Protein AF-A0A923ALM3-F1 (afdb_monomer)

Secondary structure (DSSP, 8-state):
----------------------------------------TTPEEEE-TTS-EEEE--HHHHHHHHHHHHHHTT----SSS----HHHIIIIIS--EEEEEE---TTEEEEEE-SSS-EEEEEHHHHHHHHSTT--HHHHHHHHHHHHHHHHHHHHHGGGS-GGGGGS-----EEEEE---TTPPP-SHHHHHHHHHHHHHHS-HHHHHHHHHHHHGGGSS--SPEETTSHHHHHHHHHHHHHHT--HHHHHHHHHHTTSEE-PPPP-GGGG-----PPP-

Solvent-accessible surface area (backbone atoms only — not comparable to full-atom values): 17098 Å² total; per-residue (Å²): 138,88,86,86,90,85,90,84,86,85,86,89,85,89,85,87,84,88,84,89,81,90,81,85,85,78,88,79,76,89,73,81,76,74,77,75,81,83,72,79,94,70,75,39,78,46,68,48,100,86,70,50,79,39,82,47,69,55,74,72,50,42,42,48,52,34,48,52,51,29,50,74,62,72,48,61,55,43,80,90,50,41,46,46,64,55,65,56,42,31,42,65,69,66,52,31,48,73,41,55,74,46,81,56,61,94,66,38,56,36,37,38,38,64,52,89,73,31,36,36,40,32,16,21,71,46,44,51,45,31,72,38,100,80,39,45,64,56,35,34,10,50,41,49,47,51,54,30,27,47,38,22,41,56,73,73,47,46,81,81,47,54,83,78,57,78,81,66,82,66,70,83,65,62,53,80,38,70,79,75,62,90,85,71,77,78,87,47,68,65,60,53,51,14,50,52,27,19,46,25,55,46,48,39,65,70,54,48,50,52,48,51,56,62,64,43,53,88,74,48,95,72,75,67,51,34,47,58,87,40,72,69,28,41,51,48,30,51,52,50,11,60,53,36,50,34,28,53,69,58,36,47,54,51,34,33,78,70,49,49,26,43,75,78,73,70,76,62,78,75,81,67,65,78,81,80,75,73,80,78,135

Mean predicted aligned error: 14.0 Å

Radius of gyration: 27.17 Å; Cα contacts (8 Å, |Δi|>4): 337; chains: 1; bounding box: 104×69×63 Å

Sequence (281 aa):
MQIVTCAGPPRRVSCSGGCRSTTSAPRRSNGSSSRSRTWPRTMRQITDRSGSVRLWYEPNEIESIARDTLRQAGLWPTFDEPRVDIERLLETHLAAEVDYGVELEAEVLGYTVFDRPIRVVVNRRLTDAALGPNASIGAVGRWRATIAHEAAHVLLHAVLYPITAASSGRAASRCFRDVIADGARPRDWREVQANMGMAALLMPRSVFASVAELSLAPFGPVVPPVGATTLTGRHLVDVLAQSFQVSRRAAVIRLAELGFMSLSAAPDPRALEPVERKPAP

pLDDT: mean 75.8, std 25.46, range [27.88, 98.69]

Structure (mmCIF, N/CA/C/O backbone):
data_AF-A0A923ALM3-F1
#
_entry.id   AF-A0A923ALM3-F1
#
loop_
_atom_site.group_PDB
_atom_site.id
_atom_site.type_symbol
_atom_site.label_atom_id
_atom_site.label_alt_id
_atom_site.label_comp_id
_atom_site.label_asym_id
_atom_site.label_entity_id
_atom_site.label_seq_id
_atom_site.pdbx_PDB_ins_code
_atom_site.Cartn_x
_atom_site.Cartn_y
_atom_site.Cartn_z
_atom_site.occupancy
_atom_site.B_iso_or_equiv
_atom_site.auth_seq_id
_atom_site.auth_comp_id
_atom_site.auth_asym_id
_atom_site.auth_atom_id
_atom_site.pdbx_PDB_model_num
ATOM 1 N N . MET A 1 1 ? -44.687 -1.674 -31.777 1.00 37.84 1 MET A N 1
ATOM 2 C CA . MET A 1 1 ? -45.199 -3.005 -32.164 1.00 37.84 1 MET A CA 1
ATOM 3 C C . MET A 1 1 ? -45.369 -3.809 -30.879 1.00 37.84 1 MET A C 1
ATOM 5 O O . MET A 1 1 ? -44.387 -4.253 -30.306 1.00 37.84 1 MET A O 1
ATOM 9 N N . GLN A 1 2 ? -46.591 -3.815 -30.340 1.00 30.02 2 GLN A N 1
ATOM 10 C CA . GLN A 1 2 ? -47.007 -4.591 -29.163 1.00 30.02 2 GLN A CA 1
ATOM 11 C C . GLN A 1 2 ? -47.266 -6.038 -29.584 1.00 30.02 2 GLN A C 1
ATOM 13 O O . GLN A 1 2 ? -47.881 -6.186 -30.633 1.00 30.02 2 GLN A O 1
ATOM 18 N N . ILE A 1 3 ? -46.942 -7.035 -28.748 1.00 30.14 3 ILE A N 1
ATOM 19 C CA . ILE A 1 3 ? -47.828 -8.179 -28.443 1.00 30.14 3 ILE A CA 1
ATOM 20 C C . ILE A 1 3 ? -47.569 -8.632 -26.992 1.00 30.14 3 ILE A C 1
ATOM 22 O O . ILE A 1 3 ? -46.437 -8.874 -26.585 1.00 30.14 3 ILE A O 1
ATOM 26 N N . VAL A 1 4 ? -48.663 -8.721 -26.239 1.00 28.42 4 VAL A N 1
ATOM 27 C CA . VAL A 1 4 ? -48.853 -9.331 -24.914 1.00 28.42 4 VAL A CA 1
ATOM 28 C C . VAL A 1 4 ? -49.312 -10.783 -25.114 1.00 28.42 4 VAL A C 1
ATOM 30 O O . VAL A 1 4 ? -50.046 -11.022 -26.067 1.00 28.42 4 VAL A O 1
ATOM 33 N N . THR A 1 5 ? -48.976 -11.732 -24.228 1.00 30.27 5 THR A N 1
ATOM 34 C CA . THR A 1 5 ? -49.931 -12.735 -23.679 1.00 30.27 5 THR A CA 1
ATOM 35 C C . THR A 1 5 ? -49.322 -13.614 -22.573 1.00 30.27 5 THR A C 1
ATOM 37 O O . THR A 1 5 ? -48.128 -13.895 -22.552 1.00 30.27 5 THR A O 1
ATOM 40 N N . CYS A 1 6 ? -50.192 -13.995 -21.631 1.00 27.88 6 CYS A N 1
ATOM 41 C CA . CYS A 1 6 ? -49.959 -14.671 -20.350 1.00 27.88 6 CYS A CA 1
ATOM 42 C C . CYS A 1 6 ? -50.419 -16.154 -20.354 1.00 27.88 6 CYS A C 1
ATOM 44 O O . CYS A 1 6 ? -50.993 -16.611 -21.337 1.00 27.88 6 CYS A O 1
ATOM 46 N N . ALA A 1 7 ? -50.313 -16.788 -19.164 1.00 31.16 7 ALA A N 1
ATOM 47 C CA . ALA A 1 7 ? -50.902 -18.057 -18.661 1.00 31.16 7 ALA A CA 1
ATOM 48 C C . ALA A 1 7 ? -49.987 -19.297 -18.771 1.00 31.16 7 ALA A C 1
ATOM 50 O O . ALA A 1 7 ? -49.402 -19.531 -19.815 1.00 31.16 7 ALA A O 1
ATOM 51 N N . GLY A 1 8 ? -49.787 -20.176 -17.779 1.00 30.83 8 GLY A N 1
ATOM 52 C CA . GLY A 1 8 ? -50.300 -20.421 -16.416 1.00 30.83 8 GLY A CA 1
ATOM 53 C C . GLY A 1 8 ? -49.812 -21.838 -15.976 1.00 30.83 8 GLY A C 1
ATOM 54 O O . GLY A 1 8 ? -49.416 -22.609 -16.849 1.00 30.83 8 GLY A O 1
ATOM 55 N N . PRO A 1 9 ? -49.775 -22.222 -14.678 1.00 39.47 9 PRO A N 1
ATOM 56 C CA . PRO A 1 9 ? -49.060 -23.429 -14.212 1.00 39.47 9 PRO A CA 1
ATOM 57 C C . PRO A 1 9 ? -49.968 -24.663 -13.999 1.00 39.47 9 PRO A C 1
ATOM 59 O O . PRO A 1 9 ? -51.164 -24.492 -13.740 1.00 39.47 9 PRO A O 1
ATOM 62 N N . PRO A 1 10 ? -49.427 -25.904 -13.952 1.00 41.19 10 PRO A N 1
ATOM 63 C CA . PRO A 1 10 ? -50.170 -27.054 -13.444 1.00 41.19 10 PRO A CA 1
ATOM 64 C C . PRO A 1 10 ? -49.667 -27.589 -12.084 1.00 41.19 10 PRO A C 1
ATOM 66 O O . PRO A 1 10 ? -48.532 -28.017 -11.923 1.00 41.19 10 PRO A O 1
ATOM 69 N N . ARG A 1 11 ? -50.607 -27.552 -11.129 1.00 35.31 11 ARG A N 1
ATOM 70 C CA . ARG A 1 11 ? -51.124 -28.599 -10.215 1.00 35.31 11 ARG A CA 1
ATOM 71 C C . ARG A 1 11 ? -50.207 -29.480 -9.338 1.00 35.31 11 ARG A C 1
ATOM 73 O O . ARG A 1 11 ? -49.249 -30.113 -9.755 1.00 35.31 11 ARG A O 1
ATOM 80 N N . ARG A 1 12 ? -50.695 -29.580 -8.092 1.00 34.38 12 ARG A N 1
ATOM 81 C CA . ARG A 1 12 ? -50.307 -30.417 -6.948 1.00 34.38 12 ARG A CA 1
ATOM 82 C C . ARG A 1 12 ? -50.521 -31.913 -7.203 1.00 34.38 12 ARG A C 1
ATOM 84 O O . ARG A 1 12 ? -51.538 -32.290 -7.779 1.00 34.38 12 ARG A O 1
ATOM 91 N N . VAL A 1 13 ? -49.659 -32.736 -6.605 1.00 38.66 13 VAL A N 1
ATOM 92 C CA . VAL A 1 13 ? -49.929 -34.148 -6.296 1.00 38.66 13 VAL A CA 1
ATOM 93 C C . VAL A 1 13 ? -49.768 -34.346 -4.790 1.00 38.66 13 VAL A C 1
ATOM 95 O O . VAL A 1 13 ? -48.753 -33.979 -4.204 1.00 38.66 13 VAL A O 1
ATOM 98 N N . SER A 1 14 ? -50.814 -34.884 -4.169 1.00 34.06 14 SER A N 1
ATOM 99 C CA . SER A 1 14 ? -50.861 -35.354 -2.788 1.00 34.06 14 SER A CA 1
ATOM 100 C C . SER A 1 14 ? -50.610 -36.858 -2.751 1.00 34.06 14 SER A C 1
ATOM 102 O O . SER A 1 14 ? -51.296 -37.581 -3.468 1.00 34.06 14 SER A O 1
ATOM 104 N N . CYS A 1 15 ? -49.747 -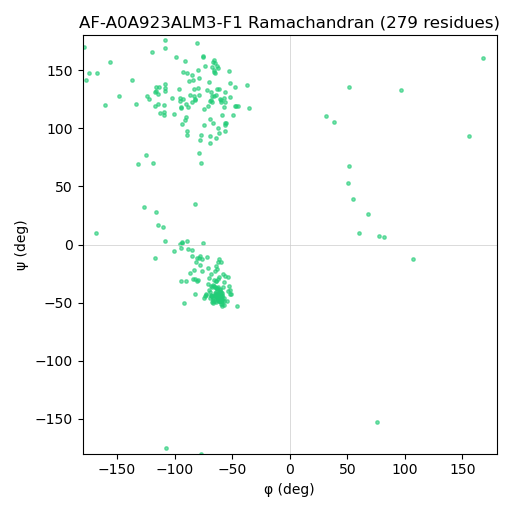37.329 -1.851 1.00 34.66 15 CYS A N 1
ATOM 105 C CA . CYS A 1 15 ? -49.790 -38.705 -1.358 1.00 34.66 15 CYS A CA 1
ATOM 106 C C . CYS A 1 15 ? -49.663 -38.699 0.167 1.00 34.66 15 CYS A C 1
ATOM 108 O O . CYS A 1 15 ? -48.706 -38.182 0.741 1.00 34.66 15 CYS A O 1
ATOM 110 N N . SER A 1 16 ? -50.693 -39.252 0.790 1.00 34.44 16 SER A N 1
ATOM 111 C CA . SER A 1 16 ? -50.863 -39.589 2.195 1.00 34.44 16 SER A CA 1
ATOM 112 C C . SER A 1 16 ? -50.355 -41.012 2.456 1.00 34.44 16 SER A C 1
ATOM 114 O O . SER A 1 16 ? -50.494 -41.886 1.606 1.00 34.44 16 SER A O 1
ATOM 116 N N . GLY A 1 17 ? -49.818 -41.263 3.653 1.00 34.16 17 GLY A N 1
ATOM 117 C CA . GLY A 1 17 ? -49.533 -42.618 4.137 1.00 34.16 17 GLY A CA 1
ATOM 118 C C . GLY A 1 17 ? -48.435 -42.639 5.194 1.00 34.16 17 GLY A C 1
ATOM 119 O O . GLY A 1 17 ? -47.256 -42.678 4.864 1.00 34.16 17 GLY A O 1
ATOM 120 N N . GLY A 1 18 ? -48.823 -42.581 6.469 1.00 31.91 18 GLY A N 1
ATOM 121 C CA . GLY A 1 18 ? -47.911 -42.748 7.599 1.00 31.91 18 GLY A CA 1
ATOM 122 C C . GLY A 1 18 ? -47.803 -44.202 8.058 1.00 31.91 18 GLY A C 1
ATOM 123 O O . GLY A 1 18 ? -48.731 -44.975 7.855 1.00 31.91 18 GLY A O 1
ATOM 124 N N . CYS A 1 19 ? -46.703 -44.539 8.740 1.00 30.81 19 CYS A N 1
ATOM 125 C CA . CYS A 1 19 ? -46.692 -45.441 9.896 1.00 30.81 19 CYS A CA 1
ATOM 126 C C . CYS A 1 19 ? -45.343 -45.385 10.644 1.00 30.81 19 CYS A C 1
ATOM 128 O O . CYS A 1 19 ? -44.296 -45.111 10.068 1.00 30.81 19 CYS A O 1
ATOM 130 N N . ARG A 1 20 ? -45.442 -45.577 11.963 1.00 32.91 20 ARG A N 1
ATOM 131 C CA . ARG A 1 20 ? -44.459 -45.421 13.058 1.00 32.91 20 ARG A CA 1
ATOM 132 C C . ARG A 1 20 ? -43.323 -46.469 12.924 1.00 32.91 20 ARG A C 1
ATOM 134 O O . ARG A 1 20 ? -43.546 -47.503 12.314 1.00 32.91 20 ARG A O 1
ATOM 141 N N . SER A 1 21 ? -42.102 -46.333 13.459 1.00 31.03 21 SER A N 1
ATOM 142 C CA . SER A 1 21 ? -41.757 -46.250 14.890 1.00 31.03 21 SER A CA 1
ATOM 143 C C . SER A 1 21 ? -40.242 -46.014 15.090 1.00 31.03 21 SER A C 1
ATOM 145 O O . SER A 1 21 ? -39.430 -46.599 14.386 1.00 31.03 21 SER A O 1
ATOM 147 N N . THR A 1 22 ? -39.902 -45.186 16.083 1.00 35.16 22 THR A N 1
ATOM 148 C CA . THR A 1 22 ? -38.765 -45.272 17.033 1.00 35.16 22 THR A CA 1
ATOM 149 C C . THR A 1 22 ? -37.425 -45.907 16.616 1.00 35.16 22 THR A C 1
ATOM 151 O O . THR A 1 22 ? -37.298 -47.124 16.653 1.00 35.16 22 THR A O 1
ATOM 154 N N . THR A 1 23 ? -36.377 -45.076 16.496 1.00 33.38 23 THR A N 1
ATOM 155 C CA . THR A 1 23 ? -35.071 -45.329 17.151 1.00 33.38 23 THR A CA 1
ATOM 156 C C . THR A 1 23 ? -34.226 -44.048 17.252 1.00 33.38 23 THR A C 1
ATOM 158 O O . THR A 1 23 ? -33.914 -43.417 16.250 1.00 33.38 23 THR A O 1
ATOM 161 N N . SER A 1 24 ? -33.893 -43.680 18.495 1.00 33.59 24 SER A N 1
ATOM 162 C CA . SER A 1 24 ? -32.645 -43.039 18.960 1.00 33.59 24 SER A CA 1
ATOM 163 C C . SER A 1 24 ? -31.970 -41.959 18.094 1.00 33.59 24 SER A C 1
ATOM 165 O O . SER A 1 24 ? -31.221 -42.241 17.161 1.00 33.59 24 SER A O 1
ATOM 167 N N . ALA A 1 25 ? -32.122 -40.709 18.535 1.00 34.53 25 ALA A N 1
ATOM 168 C CA . ALA A 1 25 ? -31.319 -39.562 18.127 1.00 34.53 25 ALA A CA 1
ATOM 169 C C . ALA A 1 25 ? -29.876 -39.633 18.671 1.00 34.53 25 ALA A C 1
ATOM 171 O O . ALA A 1 25 ? -29.697 -39.893 19.863 1.00 34.53 25 ALA A O 1
ATOM 172 N N . PRO A 1 26 ? -28.851 -39.256 17.885 1.00 34.28 26 PRO A N 1
ATOM 173 C CA . PRO A 1 26 ? -27.605 -38.754 18.430 1.00 34.28 26 PRO A CA 1
ATOM 174 C C . PRO A 1 26 ? -27.645 -37.222 18.490 1.00 34.28 26 PRO A C 1
ATOM 176 O O . PRO A 1 26 ? -27.719 -36.530 17.472 1.00 34.28 26 PRO A O 1
ATOM 179 N N . ARG A 1 27 ? -27.557 -36.697 19.718 1.00 34.44 27 ARG A N 1
ATOM 180 C CA . ARG A 1 27 ? -27.186 -35.308 20.018 1.00 34.44 27 ARG A CA 1
ATOM 181 C C . ARG A 1 27 ? -25.905 -34.959 19.253 1.00 34.44 27 ARG A C 1
ATOM 183 O O . ARG A 1 27 ? -24.836 -35.456 19.598 1.00 34.44 27 ARG A O 1
ATOM 190 N N . ARG A 1 28 ? -25.989 -34.074 18.259 1.00 31.66 28 ARG A N 1
ATOM 191 C CA . ARG A 1 28 ? -24.810 -33.373 17.739 1.00 31.66 28 ARG A CA 1
ATOM 192 C C . ARG A 1 28 ? -24.657 -32.072 18.508 1.00 31.66 28 ARG A C 1
ATOM 194 O O . ARG A 1 28 ? -25.461 -31.154 18.398 1.00 31.66 28 ARG A O 1
ATOM 201 N N . SER A 1 29 ? -23.643 -32.077 19.357 1.00 35.06 29 SER A N 1
ATOM 202 C CA . SER A 1 29 ? -23.149 -30.955 20.134 1.00 35.06 29 SER A CA 1
ATOM 203 C C . SER A 1 29 ? -22.781 -29.777 19.234 1.00 35.06 29 SER A C 1
ATOM 205 O O . SER A 1 29 ? -22.020 -29.935 18.279 1.00 35.06 29 SER A O 1
ATOM 207 N N . ASN A 1 30 ? -23.277 -28.597 19.606 1.00 33.47 30 ASN A N 1
ATOM 208 C CA . ASN A 1 30 ? -22.736 -27.302 19.212 1.00 33.47 30 ASN A CA 1
ATOM 209 C C . ASN A 1 30 ? -21.258 -27.231 19.618 1.00 33.47 30 ASN A C 1
ATOM 211 O O . ASN A 1 30 ? -20.935 -26.944 20.768 1.00 33.47 30 ASN A O 1
ATOM 215 N N . GLY A 1 31 ? -20.364 -27.511 18.674 1.00 27.91 31 GLY A N 1
ATOM 216 C CA . GLY A 1 31 ? -18.959 -27.143 18.766 1.00 27.91 31 GLY A CA 1
ATOM 217 C C . GLY A 1 31 ? -18.796 -25.759 18.163 1.00 27.91 31 GLY A C 1
ATOM 218 O O . GLY A 1 31 ? -18.651 -25.631 16.949 1.00 27.91 31 GLY A O 1
ATOM 219 N N . SER A 1 32 ? -18.848 -24.721 18.996 1.00 32.41 32 SER A N 1
ATOM 220 C CA . SER A 1 32 ? -18.334 -23.406 18.636 1.00 32.41 32 SER A CA 1
ATOM 221 C C . SER A 1 32 ? -16.835 -23.553 18.376 1.00 32.41 32 SER A C 1
ATOM 223 O O . SER A 1 32 ? -16.017 -23.559 19.292 1.00 32.41 32 SER A O 1
ATOM 225 N N . SER A 1 33 ? -16.454 -23.711 17.109 1.00 30.22 33 SER A N 1
ATOM 226 C CA . SER A 1 33 ? -15.060 -23.577 16.708 1.00 30.22 33 SER A CA 1
ATOM 227 C C . SER A 1 33 ? -14.694 -22.102 16.849 1.00 30.22 33 SER A C 1
ATOM 229 O O . SER A 1 33 ? -14.838 -21.316 15.908 1.00 30.22 33 SER A O 1
ATOM 231 N N . SER A 1 34 ? -14.264 -21.703 18.045 1.00 32.88 34 SER A N 1
ATOM 232 C CA . SER A 1 34 ? -13.460 -20.505 18.201 1.00 32.88 34 SER A CA 1
ATOM 233 C C . SER A 1 34 ? -12.244 -20.708 17.304 1.00 32.88 34 SER A C 1
ATOM 235 O O . SER A 1 34 ? -11.368 -21.531 17.558 1.00 32.88 34 SER A O 1
ATOM 237 N N . ARG A 1 35 ? -12.244 -20.018 16.162 1.00 32.75 35 ARG A N 1
ATOM 238 C CA . ARG A 1 35 ? -11.065 -19.907 15.314 1.00 32.75 35 ARG A CA 1
ATOM 239 C C . ARG A 1 35 ? -10.030 -19.162 16.144 1.00 32.75 35 ARG A C 1
ATOM 241 O O . ARG A 1 35 ? -10.032 -17.933 16.190 1.00 32.75 35 ARG A O 1
ATOM 248 N N . SER A 1 36 ? -9.198 -19.907 16.861 1.00 32.78 36 SER A N 1
ATOM 249 C CA . SER A 1 36 ? -7.987 -19.373 17.453 1.00 32.78 36 SER A CA 1
ATOM 250 C C . SER A 1 36 ? -7.161 -18.823 16.296 1.00 32.78 36 SER A C 1
ATOM 252 O O . SER A 1 36 ? -6.713 -19.552 15.414 1.00 32.78 36 SER A O 1
ATOM 254 N N . ARG A 1 37 ? -7.029 -17.496 16.244 1.00 36.81 37 ARG A N 1
ATOM 255 C CA . ARG A 1 37 ? -6.045 -16.853 15.378 1.00 36.81 37 ARG A CA 1
ATOM 256 C C . ARG A 1 37 ? -4.680 -17.335 15.861 1.00 36.81 37 ARG A C 1
ATOM 258 O O . ARG A 1 37 ? -4.190 -16.884 16.891 1.00 36.81 37 ARG A O 1
ATOM 265 N N . THR A 1 38 ? -4.101 -18.310 15.175 1.00 34.66 38 THR A N 1
ATOM 266 C CA . THR A 1 38 ? -2.697 -18.677 15.350 1.00 34.66 38 THR A CA 1
ATOM 267 C C . THR A 1 38 ? -1.863 -17.594 14.682 1.00 34.66 38 THR A C 1
ATOM 269 O O . THR A 1 38 ? -1.805 -17.513 13.457 1.00 34.66 38 THR A O 1
ATOM 272 N N . TRP A 1 39 ? -1.293 -16.716 15.503 1.00 46.78 39 TRP A N 1
ATOM 273 C CA . TRP A 1 39 ? -0.479 -15.582 15.073 1.00 46.78 39 TRP A CA 1
ATOM 274 C C . TRP A 1 39 ? 0.955 -16.018 14.720 1.00 46.78 39 TRP A C 1
ATOM 276 O O . TRP A 1 39 ? 1.460 -16.980 15.308 1.00 46.78 39 TRP A O 1
ATOM 286 N N . PRO A 1 40 ? 1.628 -15.329 13.780 1.00 42.62 40 PRO A N 1
ATOM 287 C CA . PRO A 1 40 ? 2.989 -15.665 13.376 1.00 42.62 40 PRO A CA 1
ATOM 288 C C . PRO A 1 40 ? 3.994 -15.503 14.529 1.00 42.62 40 PRO A C 1
ATOM 290 O O . PRO A 1 40 ? 4.003 -14.515 15.265 1.00 42.62 40 PRO A O 1
ATOM 293 N N . ARG A 1 41 ? 4.848 -16.520 14.686 1.00 50.66 41 ARG A N 1
ATOM 294 C CA . ARG A 1 41 ? 5.864 -16.658 15.738 1.00 50.66 41 ARG A CA 1
ATOM 295 C C . ARG A 1 41 ? 7.092 -15.778 15.464 1.00 50.66 41 ARG A C 1
ATOM 297 O O . ARG A 1 41 ? 8.131 -16.356 15.193 1.00 50.66 41 ARG A O 1
ATOM 304 N N . THR A 1 42 ? 7.010 -14.447 15.560 1.00 56.22 42 THR A N 1
ATOM 305 C CA . THR A 1 42 ? 8.223 -13.580 15.652 1.00 56.22 42 THR A CA 1
ATOM 306 C C . THR A 1 42 ? 7.983 -12.101 16.030 1.00 56.22 42 THR A C 1
ATOM 308 O O . THR A 1 42 ? 8.931 -11.327 16.050 1.00 56.22 42 THR A O 1
ATOM 311 N N . MET A 1 43 ? 6.783 -11.680 16.451 1.00 68.88 43 MET A N 1
ATOM 312 C CA . MET A 1 43 ? 6.577 -10.319 16.983 1.00 68.88 43 MET A CA 1
ATOM 313 C C . MET A 1 43 ? 7.459 -10.062 18.220 1.00 68.88 43 MET A C 1
ATOM 315 O O . MET A 1 43 ? 7.338 -10.763 19.229 1.00 68.88 43 MET A O 1
ATOM 319 N N . ARG A 1 44 ? 8.310 -9.028 18.176 1.00 77.19 44 ARG A N 1
ATOM 320 C CA . ARG A 1 44 ? 9.108 -8.603 19.337 1.00 77.19 44 ARG A CA 1
ATOM 321 C C . ARG A 1 44 ? 8.415 -7.469 20.078 1.00 77.19 44 ARG A C 1
ATOM 323 O O . ARG A 1 44 ? 8.142 -6.423 19.497 1.00 77.19 44 ARG A O 1
ATOM 330 N N . GLN A 1 45 ? 8.168 -7.663 21.371 1.00 74.69 45 GLN A N 1
ATOM 331 C CA . GLN A 1 45 ? 7.770 -6.581 22.268 1.00 74.69 45 GLN A CA 1
ATOM 332 C C . GLN A 1 45 ? 9.025 -5.926 22.841 1.00 74.69 45 GLN A C 1
ATOM 334 O O . GLN A 1 45 ? 9.817 -6.577 23.519 1.00 74.69 45 GLN A O 1
ATOM 339 N N . ILE A 1 46 ? 9.214 -4.641 22.552 1.00 71.31 46 ILE A N 1
ATOM 340 C CA . ILE A 1 46 ? 10.297 -3.832 23.108 1.00 71.31 46 ILE A CA 1
ATOM 341 C C . ILE A 1 46 ? 9.669 -2.845 24.080 1.00 71.31 46 ILE A C 1
ATOM 343 O O . ILE A 1 46 ? 8.953 -1.934 23.670 1.00 71.31 46 ILE A O 1
ATOM 347 N N . THR A 1 47 ? 9.941 -3.018 25.366 1.00 67.50 47 THR A N 1
ATOM 348 C CA . THR A 1 47 ? 9.540 -2.048 26.386 1.00 67.50 47 THR A CA 1
ATOM 349 C C . THR A 1 47 ? 10.604 -0.964 26.469 1.00 67.50 47 THR A C 1
ATOM 351 O O . THR A 1 47 ? 11.780 -1.263 26.684 1.00 67.50 47 THR A O 1
ATOM 354 N N . ASP A 1 48 ? 10.226 0.297 26.271 1.00 60.91 48 ASP A N 1
ATOM 355 C CA . ASP A 1 48 ? 11.158 1.402 26.486 1.00 60.91 48 ASP A CA 1
ATOM 356 C C . ASP A 1 48 ? 11.279 1.773 27.976 1.00 60.91 48 ASP A C 1
ATOM 358 O O . ASP A 1 48 ? 10.558 1.263 28.835 1.00 60.91 48 ASP A O 1
ATOM 362 N N . ARG A 1 49 ? 12.209 2.683 28.302 1.00 48.16 49 ARG A N 1
ATOM 363 C CA . ARG A 1 49 ? 12.459 3.130 29.686 1.00 48.16 49 ARG A CA 1
ATOM 364 C C . ARG A 1 49 ? 11.235 3.775 30.356 1.00 48.16 49 ARG A C 1
ATOM 366 O O . ARG A 1 49 ? 11.244 3.921 31.571 1.00 48.16 49 ARG A O 1
ATOM 373 N N . SER A 1 50 ? 10.208 4.155 29.589 1.00 54.19 50 SER A N 1
ATOM 374 C CA . SER A 1 50 ? 8.953 4.711 30.112 1.00 54.19 50 SER A CA 1
ATOM 375 C C . SER A 1 50 ? 7.910 3.639 30.455 1.00 54.19 50 SER A C 1
ATOM 377 O O . SER A 1 50 ? 6.838 3.972 30.951 1.00 54.19 50 SER A O 1
ATOM 379 N N . GLY A 1 51 ? 8.203 2.360 30.188 1.00 56.78 51 GLY A N 1
ATOM 380 C CA . GLY A 1 51 ? 7.249 1.260 30.334 1.00 56.78 51 GLY A CA 1
ATOM 381 C C . GLY A 1 51 ? 6.303 1.104 29.139 1.00 56.78 51 GLY A C 1
ATOM 382 O O . GLY A 1 51 ? 5.390 0.281 29.190 1.00 56.78 51 GLY A O 1
ATOM 383 N N . SER A 1 52 ? 6.509 1.862 28.055 1.00 60.66 52 SER A N 1
ATOM 384 C CA . SER A 1 52 ? 5.683 1.769 26.850 1.00 60.66 52 SER A CA 1
ATOM 385 C C . SER A 1 52 ? 6.098 0.563 26.006 1.00 60.66 52 SER A C 1
ATOM 387 O O . SER A 1 52 ? 7.276 0.402 25.679 1.00 60.66 52 SER A O 1
ATOM 389 N N . VAL A 1 53 ? 5.128 -0.276 25.633 1.00 66.50 53 VAL A N 1
ATOM 390 C CA . VAL A 1 53 ? 5.341 -1.450 24.772 1.00 66.50 53 VAL A CA 1
ATOM 391 C C . VAL A 1 53 ? 5.356 -1.020 23.307 1.00 66.50 53 VAL A C 1
ATOM 393 O O . VAL A 1 53 ? 4.397 -0.428 22.813 1.00 66.50 53 VAL A O 1
ATOM 396 N N . ARG A 1 54 ? 6.433 -1.348 22.594 1.00 77.62 54 ARG A N 1
ATOM 397 C CA . ARG A 1 54 ? 6.563 -1.194 21.140 1.00 77.62 54 ARG A CA 1
ATOM 398 C C . ARG A 1 54 ? 6.517 -2.564 20.485 1.00 77.62 54 ARG A C 1
ATOM 400 O O . ARG A 1 54 ? 7.144 -3.496 20.985 1.00 77.62 54 ARG A O 1
ATOM 407 N N . LEU A 1 55 ? 5.806 -2.679 19.369 1.00 82.69 55 LEU A N 1
ATOM 408 C CA . LEU A 1 55 ? 5.843 -3.885 18.546 1.00 82.69 55 LEU A CA 1
ATOM 409 C C . LEU A 1 55 ? 6.851 -3.679 17.435 1.00 82.69 55 LEU A C 1
ATOM 411 O O . LEU A 1 55 ? 6.792 -2.700 16.700 1.00 82.69 55 LEU A O 1
ATOM 415 N N . TRP A 1 56 ? 7.795 -4.595 17.313 1.00 85.56 56 TRP A N 1
ATOM 416 C CA . TRP A 1 56 ? 8.719 -4.573 16.200 1.00 85.56 56 TRP A CA 1
ATOM 417 C C . TRP A 1 56 ? 8.516 -5.795 15.319 1.00 85.56 56 TRP A C 1
ATOM 419 O O . TRP A 1 56 ? 8.653 -6.924 15.795 1.00 85.56 56 TRP A O 1
ATOM 429 N N . TYR A 1 57 ? 8.199 -5.533 14.052 1.00 88.25 57 TYR A N 1
ATOM 430 C CA . TYR A 1 57 ? 8.195 -6.516 12.979 1.00 88.25 57 TYR A CA 1
ATOM 431 C C . TYR A 1 57 ? 9.375 -6.233 12.055 1.00 88.25 57 TYR A C 1
ATOM 433 O O . TYR A 1 57 ? 9.581 -5.096 11.623 1.00 88.25 57 TYR A O 1
ATOM 441 N N . GLU A 1 58 ? 10.132 -7.270 11.727 1.00 92.38 58 GLU A N 1
ATOM 442 C CA . GLU A 1 58 ? 11.127 -7.201 10.669 1.00 92.38 58 GLU A CA 1
ATOM 443 C C . GLU A 1 58 ? 10.457 -7.033 9.297 1.00 92.38 58 GLU A C 1
ATOM 445 O O . GLU A 1 58 ? 9.341 -7.519 9.087 1.00 92.38 58 GLU A O 1
ATOM 450 N N . PRO A 1 59 ? 11.137 -6.424 8.308 1.00 92.38 59 PRO A N 1
ATOM 451 C CA . PRO A 1 59 ? 10.566 -6.225 6.976 1.00 92.38 59 PRO A CA 1
ATOM 452 C C . PRO A 1 59 ? 10.001 -7.511 6.347 1.00 92.38 59 PRO A C 1
ATOM 454 O O . PRO A 1 59 ? 8.896 -7.510 5.813 1.00 92.38 59 PRO A O 1
ATOM 457 N N . ASN A 1 60 ? 10.706 -8.640 6.476 1.00 94.25 60 ASN A N 1
ATOM 458 C CA . ASN A 1 60 ? 10.244 -9.932 5.948 1.00 94.25 60 ASN A CA 1
ATOM 459 C C . ASN A 1 60 ? 9.020 -10.497 6.691 1.00 94.25 60 ASN A C 1
ATOM 461 O O . ASN A 1 60 ? 8.253 -11.277 6.117 1.00 94.25 60 ASN A O 1
ATOM 465 N N . GLU A 1 61 ? 8.823 -10.121 7.955 1.00 94.81 61 GLU A N 1
ATOM 466 C CA . GLU A 1 61 ? 7.617 -10.481 8.701 1.00 94.81 61 GLU A CA 1
ATOM 467 C C . GLU A 1 61 ? 6.422 -9.687 8.196 1.00 94.81 61 GLU A C 1
ATOM 469 O O . GLU A 1 61 ? 5.375 -10.277 7.958 1.00 94.81 61 GLU A O 1
ATOM 474 N N . ILE A 1 62 ? 6.591 -8.383 7.959 1.00 96.44 62 ILE A N 1
ATOM 475 C CA . ILE A 1 62 ? 5.542 -7.530 7.384 1.00 96.44 62 ILE A CA 1
ATOM 476 C C . ILE A 1 62 ? 5.112 -8.068 6.013 1.00 96.44 62 ILE A C 1
ATOM 478 O O . ILE A 1 62 ? 3.918 -8.216 5.761 1.00 96.44 62 ILE A O 1
ATOM 482 N N . GLU A 1 63 ? 6.068 -8.450 5.162 1.00 97.56 63 GLU A N 1
ATOM 483 C CA . GLU A 1 63 ? 5.795 -9.093 3.867 1.00 97.56 63 GLU A CA 1
ATOM 484 C C . GLU A 1 63 ? 5.010 -10.403 4.019 1.00 97.56 63 GLU A C 1
ATOM 486 O O . GLU A 1 63 ? 4.061 -10.663 3.277 1.00 97.56 63 GLU A O 1
ATOM 491 N N . SER A 1 64 ? 5.388 -11.235 4.993 1.00 97.50 64 SER A N 1
ATOM 492 C CA . SER A 1 64 ? 4.719 -12.515 5.245 1.00 97.50 64 SER A CA 1
ATOM 493 C C . SER A 1 64 ? 3.304 -12.314 5.783 1.00 97.50 64 SER A C 1
ATOM 495 O O . SER A 1 64 ? 2.377 -12.957 5.299 1.00 97.50 64 SER A O 1
ATOM 497 N N . ILE A 1 65 ? 3.120 -11.381 6.721 1.00 97.50 65 ILE A N 1
ATOM 498 C CA . ILE A 1 65 ? 1.816 -11.014 7.279 1.00 97.50 65 ILE A CA 1
ATOM 499 C C . ILE A 1 65 ? 0.904 -10.479 6.172 1.00 97.50 65 ILE A C 1
ATOM 501 O O . ILE A 1 65 ? -0.223 -10.953 6.038 1.00 97.50 65 ILE A O 1
ATOM 505 N N . ALA A 1 66 ? 1.386 -9.547 5.344 1.00 98.44 66 ALA A N 1
ATOM 506 C CA . ALA A 1 66 ? 0.630 -9.009 4.216 1.00 98.44 66 ALA A CA 1
ATOM 507 C C . ALA A 1 66 ? 0.222 -10.121 3.237 1.00 98.44 66 ALA A C 1
ATOM 509 O O . ALA A 1 66 ? -0.957 -10.248 2.904 1.00 98.44 66 ALA A O 1
ATOM 510 N N . ARG A 1 67 ? 1.165 -10.988 2.841 1.00 98.31 67 ARG A N 1
ATOM 511 C CA . ARG A 1 67 ? 0.891 -12.133 1.960 1.00 98.31 67 ARG A CA 1
ATOM 512 C C . ARG A 1 67 ? -0.173 -13.058 2.521 1.00 98.31 67 ARG A C 1
ATOM 514 O O . ARG A 1 67 ? -1.114 -13.417 1.814 1.00 98.31 67 ARG A O 1
ATOM 521 N N . ASP A 1 68 ? -0.002 -13.484 3.763 1.00 98.31 68 ASP A N 1
ATOM 522 C CA . ASP A 1 68 ? -0.875 -14.482 4.362 1.00 98.31 68 ASP A CA 1
ATOM 523 C C . ASP A 1 68 ? -2.277 -13.899 4.581 1.00 98.31 68 ASP A C 1
ATOM 525 O O . ASP A 1 68 ? -3.264 -14.586 4.328 1.00 98.31 68 ASP A O 1
ATOM 529 N N . THR A 1 69 ? -2.373 -12.611 4.925 1.00 98.50 69 THR A N 1
ATOM 530 C CA . THR A 1 69 ? -3.648 -11.885 5.038 1.00 98.50 69 THR A CA 1
ATOM 531 C C . THR A 1 69 ? -4.358 -11.794 3.687 1.00 98.50 69 THR A C 1
ATOM 533 O O . THR A 1 69 ? -5.522 -12.172 3.581 1.00 98.50 69 THR A O 1
ATOM 536 N N . LEU A 1 70 ? -3.660 -11.378 2.623 1.00 98.62 70 LEU A N 1
ATOM 537 C CA . LEU A 1 70 ? -4.233 -11.318 1.272 1.00 98.62 70 LEU A CA 1
ATOM 538 C C . LEU A 1 70 ? -4.729 -12.691 0.800 1.00 98.62 70 LEU A C 1
ATOM 540 O O . LEU A 1 70 ? -5.823 -12.803 0.251 1.00 98.62 70 LEU A O 1
ATOM 544 N N . ARG A 1 71 ? -3.965 -13.758 1.059 1.00 98.12 71 ARG A N 1
ATOM 545 C CA . ARG A 1 71 ? -4.374 -15.134 0.734 1.00 98.12 71 ARG A CA 1
ATOM 546 C C . ARG A 1 71 ? -5.601 -15.575 1.522 1.00 98.12 71 ARG A C 1
ATOM 548 O O . ARG A 1 71 ? -6.523 -16.132 0.936 1.00 98.12 71 ARG A O 1
ATOM 555 N N . GLN A 1 72 ? -5.637 -15.309 2.825 1.00 98.00 72 GLN A N 1
ATOM 556 C CA . GLN A 1 72 ? -6.786 -15.637 3.674 1.00 98.00 72 GLN A CA 1
ATOM 557 C C . GLN A 1 72 ? -8.044 -14.857 3.277 1.00 98.00 72 GLN A C 1
ATOM 559 O O . GLN A 1 72 ? -9.150 -15.376 3.415 1.00 98.00 72 GLN A O 1
ATOM 564 N N . ALA A 1 73 ? -7.883 -13.637 2.763 1.00 97.94 73 ALA A N 1
ATOM 565 C CA . ALA A 1 73 ? -8.968 -12.829 2.222 1.00 97.94 73 ALA A CA 1
ATOM 566 C C . ALA A 1 73 ? -9.436 -13.283 0.825 1.00 97.94 73 ALA A C 1
ATOM 568 O O . ALA A 1 73 ? -10.476 -12.823 0.360 1.00 97.94 73 ALA A O 1
ATOM 569 N N . GLY A 1 74 ? -8.688 -14.164 0.147 1.00 98.00 74 GLY A N 1
ATOM 570 C CA . GLY A 1 74 ? -8.930 -14.505 -1.257 1.00 98.00 74 GLY A CA 1
ATOM 571 C C . GLY A 1 74 ? -8.637 -13.343 -2.215 1.00 98.00 74 GLY A C 1
ATOM 572 O O . GLY A 1 74 ? -9.234 -13.273 -3.281 1.00 98.00 74 GLY A O 1
ATOM 573 N N . LEU A 1 75 ? -7.749 -12.426 -1.817 1.00 98.19 75 LEU A N 1
ATOM 574 C CA . LEU A 1 75 ? -7.379 -11.199 -2.538 1.00 98.19 75 LEU A CA 1
ATOM 575 C C . LEU A 1 75 ? -5.920 -11.225 -3.012 1.00 98.19 75 LEU A C 1
ATOM 577 O O . LEU A 1 75 ? -5.325 -10.186 -3.290 1.00 98.19 75 LEU A O 1
ATOM 581 N N . TRP A 1 76 ? -5.306 -12.410 -3.042 1.00 98.06 76 TRP A N 1
ATOM 582 C CA . TRP A 1 76 ? -3.954 -12.561 -3.562 1.00 98.06 76 TRP A CA 1
ATOM 583 C C . TRP A 1 76 ? -3.954 -12.297 -5.076 1.00 98.06 76 TRP A C 1
ATOM 585 O O . TRP A 1 76 ? -4.688 -12.984 -5.789 1.00 98.06 76 TRP A O 1
ATOM 595 N N . PRO A 1 77 ? -3.154 -11.336 -5.571 1.00 97.00 77 PRO A N 1
ATOM 596 C CA . PRO A 1 77 ? -3.193 -10.960 -6.976 1.00 97.00 77 PRO A CA 1
ATOM 597 C C . PRO A 1 77 ? -2.509 -12.004 -7.864 1.00 97.00 77 PRO A C 1
ATOM 599 O O . PRO A 1 77 ? -1.708 -12.827 -7.402 1.00 97.00 77 PRO A O 1
ATOM 602 N N . THR A 1 78 ? -2.808 -11.944 -9.159 1.00 94.38 78 THR A N 1
ATOM 603 C CA . THR A 1 78 ? -2.176 -12.779 -10.190 1.00 94.38 78 THR A CA 1
ATOM 604 C C . THR A 1 78 ? -1.239 -11.937 -11.055 1.00 94.38 78 THR A C 1
ATOM 606 O O . THR A 1 78 ? -1.126 -10.729 -10.863 1.00 94.38 78 THR A O 1
ATOM 609 N N . PHE A 1 79 ? -0.522 -12.562 -11.990 1.00 91.06 79 PHE A N 1
ATOM 610 C CA . PHE A 1 79 ? 0.334 -11.815 -12.916 1.00 91.06 79 PHE A CA 1
ATOM 611 C C . PHE A 1 79 ? -0.483 -11.017 -13.941 1.00 91.06 79 PHE A C 1
ATOM 613 O O . PHE A 1 79 ? -0.078 -9.912 -14.291 1.00 91.06 79 PHE A O 1
ATOM 620 N N . ASP A 1 80 ? -1.635 -11.549 -14.365 1.00 89.69 80 ASP A N 1
ATOM 621 C CA . ASP A 1 80 ? -2.534 -10.903 -15.330 1.00 89.69 80 ASP A CA 1
ATOM 622 C C . ASP A 1 80 ? -3.418 -9.834 -14.670 1.00 89.69 80 ASP A C 1
ATOM 624 O O . ASP A 1 80 ? -3.746 -8.818 -15.280 1.00 89.69 80 ASP A O 1
ATOM 628 N N . GLU A 1 81 ? -3.759 -10.032 -13.394 1.00 94.12 81 GLU A N 1
ATOM 629 C CA . GLU A 1 81 ? -4.493 -9.072 -12.569 1.00 94.12 81 GLU A CA 1
ATOM 630 C C . GLU A 1 81 ? -3.701 -8.757 -11.282 1.00 94.12 81 GLU A C 1
ATOM 632 O O . GLU A 1 81 ? -3.992 -9.289 -10.203 1.00 94.12 81 GLU A O 1
ATOM 637 N N . PRO A 1 82 ? -2.651 -7.916 -11.384 1.00 95.94 82 PRO A N 1
ATOM 638 C CA . PRO A 1 82 ? -1.744 -7.630 -10.271 1.00 95.94 82 PRO A CA 1
ATOM 639 C C . PRO A 1 82 ? -2.306 -6.632 -9.249 1.00 95.94 82 PRO A C 1
ATOM 641 O O . PRO A 1 82 ? -1.749 -6.466 -8.160 1.00 95.94 82 PRO A O 1
ATOM 644 N N . ARG A 1 83 ? -3.411 -5.955 -9.576 1.00 96.50 83 ARG A N 1
ATOM 645 C CA . ARG A 1 83 ? -4.080 -5.001 -8.687 1.00 96.50 83 ARG A CA 1
ATOM 646 C C . ARG A 1 83 ? -4.736 -5.733 -7.514 1.00 96.50 83 ARG A C 1
ATOM 648 O O . ARG A 1 83 ? -5.640 -6.537 -7.697 1.00 96.50 83 ARG A O 1
ATOM 655 N N . VAL A 1 84 ? -4.370 -5.348 -6.294 1.00 97.94 84 VAL A N 1
ATOM 656 C CA . VAL A 1 84 ? -5.070 -5.773 -5.071 1.00 97.94 84 VAL A CA 1
ATOM 657 C C . VAL A 1 84 ? -6.296 -4.892 -4.808 1.00 97.94 84 VAL A C 1
ATOM 659 O O . VAL A 1 84 ? -6.204 -3.662 -4.860 1.00 97.94 84 VAL A O 1
ATOM 662 N N . ASP A 1 85 ? -7.433 -5.509 -4.493 1.00 98.00 85 ASP A N 1
ATOM 663 C CA . ASP A 1 85 ? -8.628 -4.826 -3.980 1.00 98.00 85 ASP A CA 1
ATOM 664 C C . ASP A 1 85 ? -8.435 -4.507 -2.487 1.00 98.00 85 ASP A C 1
ATOM 666 O O . ASP A 1 85 ? -8.674 -5.339 -1.607 1.00 98.00 85 ASP A O 1
ATOM 670 N N . ILE A 1 86 ? -7.881 -3.323 -2.209 1.00 98.19 86 ILE A N 1
ATOM 671 C CA . ILE A 1 86 ? -7.464 -2.939 -0.857 1.00 98.19 86 ILE A CA 1
ATOM 672 C C . ILE A 1 86 ? -8.659 -2.482 -0.020 1.00 98.19 86 ILE A C 1
ATOM 674 O O . ILE A 1 86 ? -8.692 -2.706 1.188 1.00 98.19 86 ILE A O 1
ATOM 678 N N . GLU A 1 87 ? -9.657 -1.906 -0.679 1.00 97.94 87 GLU A N 1
ATOM 679 C CA . GLU A 1 87 ? -10.940 -1.518 -0.113 1.00 97.94 87 GLU A CA 1
ATOM 680 C C . GLU A 1 87 ? -11.633 -2.751 0.482 1.00 97.94 87 GLU A C 1
ATOM 682 O O . GLU A 1 87 ? -11.896 -2.802 1.685 1.00 97.94 87 GLU A O 1
ATOM 687 N N . ARG A 1 88 ? -11.780 -3.824 -0.310 1.00 98.19 88 ARG A N 1
ATOM 688 C CA . ARG A 1 88 ? -12.363 -5.084 0.170 1.00 98.19 88 ARG A CA 1
ATOM 689 C C . ARG A 1 88 ? -11.543 -5.736 1.279 1.00 98.19 88 ARG A C 1
ATOM 691 O O . ARG A 1 88 ? -12.122 -6.318 2.202 1.00 98.19 88 ARG A O 1
ATOM 698 N N . LEU A 1 89 ? -10.210 -5.660 1.220 1.00 98.56 89 LEU A N 1
ATOM 699 C CA . LEU A 1 89 ? -9.366 -6.153 2.310 1.00 98.56 89 LEU A CA 1
ATOM 700 C C . LEU A 1 89 ? -9.702 -5.427 3.618 1.00 98.56 89 LEU A C 1
ATOM 702 O O . LEU A 1 89 ? -9.936 -6.078 4.637 1.00 98.56 89 LEU A O 1
ATOM 706 N N . LEU A 1 90 ? -9.726 -4.096 3.585 1.00 97.88 90 LEU A N 1
ATOM 707 C CA . LEU A 1 90 ? -9.935 -3.263 4.761 1.00 97.88 90 LEU A CA 1
ATOM 708 C C . LEU A 1 90 ? -11.350 -3.419 5.336 1.00 97.88 90 LEU A C 1
ATOM 710 O O . LEU A 1 90 ? -11.511 -3.700 6.525 1.00 97.88 90 LEU A O 1
ATOM 714 N N . GLU A 1 91 ? -12.367 -3.293 4.491 1.00 97.88 91 GLU A N 1
ATOM 715 C CA . GLU A 1 91 ? -13.768 -3.298 4.912 1.00 97.88 91 GLU A CA 1
ATOM 716 C C . GLU A 1 91 ? -14.252 -4.700 5.283 1.00 97.88 91 GLU A C 1
ATOM 718 O O . GLU A 1 91 ? -14.881 -4.903 6.318 1.00 97.88 91 GLU A O 1
ATOM 723 N N . THR A 1 92 ? -13.946 -5.702 4.453 1.00 97.25 92 THR A N 1
ATOM 724 C CA . THR A 1 92 ? -14.521 -7.044 4.620 1.00 97.25 92 THR A CA 1
ATOM 725 C C . THR A 1 92 ? -13.637 -7.941 5.476 1.00 97.25 92 THR A C 1
ATOM 727 O O . THR A 1 92 ? -14.122 -8.587 6.404 1.00 97.25 92 THR A O 1
ATOM 730 N N . HIS A 1 93 ? -12.341 -8.031 5.167 1.00 97.56 93 HIS A N 1
ATOM 731 C CA . HIS A 1 93 ? -11.463 -8.985 5.850 1.00 97.56 93 HIS A CA 1
ATOM 732 C C . HIS A 1 93 ? -10.957 -8.451 7.195 1.00 97.56 93 HIS A C 1
ATOM 734 O O . HIS A 1 93 ? -10.938 -9.186 8.185 1.00 97.56 93 HIS A O 1
ATOM 740 N N . LEU A 1 94 ? -10.567 -7.174 7.242 1.00 95.94 94 LEU A N 1
AT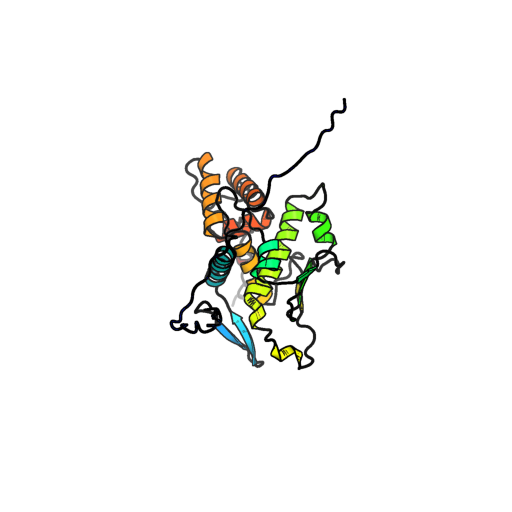OM 741 C CA . LEU A 1 94 ? -10.129 -6.515 8.474 1.00 95.94 94 LEU A CA 1
ATOM 742 C C . LEU A 1 94 ? -11.297 -5.955 9.302 1.00 95.94 94 LEU A C 1
ATOM 744 O O . LEU A 1 94 ? -11.086 -5.622 10.470 1.00 95.94 94 LEU A O 1
ATOM 748 N N . ALA A 1 95 ? -12.514 -5.946 8.743 1.00 95.88 95 ALA A N 1
ATOM 749 C CA . ALA A 1 95 ? -13.749 -5.519 9.403 1.00 95.88 95 ALA A CA 1
ATOM 750 C C . ALA A 1 95 ? -13.661 -4.093 9.980 1.00 95.88 95 ALA A C 1
ATOM 752 O O . ALA A 1 95 ? -14.126 -3.838 11.095 1.00 95.88 95 ALA A O 1
ATOM 753 N N . ALA A 1 96 ? -13.012 -3.187 9.243 1.00 95.81 96 ALA A N 1
ATOM 754 C CA . ALA A 1 96 ? -13.002 -1.767 9.562 1.00 95.81 96 ALA A CA 1
ATOM 755 C C . ALA A 1 96 ? -14.213 -1.071 8.926 1.00 95.81 96 ALA A C 1
ATOM 757 O O . ALA A 1 96 ? -14.572 -1.352 7.785 1.00 95.81 96 ALA A O 1
ATOM 758 N N . GLU A 1 97 ? -14.815 -0.135 9.651 1.00 97.00 97 GLU A N 1
ATOM 759 C CA . GLU A 1 97 ? -15.768 0.813 9.075 1.00 97.00 97 GLU A CA 1
ATOM 760 C C . GLU A 1 97 ? -14.987 1.948 8.420 1.00 97.00 97 GLU A C 1
ATOM 762 O O . GLU A 1 97 ? -14.152 2.577 9.075 1.00 97.00 97 GLU A O 1
ATOM 767 N N . VAL A 1 98 ? -15.236 2.209 7.139 1.00 97.12 98 VAL A N 1
ATOM 768 C CA . VAL A 1 98 ? -14.480 3.208 6.379 1.00 97.12 98 VAL A CA 1
ATOM 769 C C . VAL A 1 98 ? -15.385 4.369 5.986 1.00 97.12 98 VAL A C 1
ATOM 771 O O . VAL A 1 98 ? -16.460 4.167 5.427 1.00 97.12 98 VAL A O 1
ATOM 774 N N . ASP A 1 99 ? -14.943 5.591 6.276 1.00 97.00 99 ASP A N 1
ATOM 775 C CA . ASP A 1 99 ? -15.592 6.825 5.838 1.00 97.00 99 ASP A CA 1
ATOM 776 C C . ASP A 1 99 ? -14.694 7.558 4.835 1.00 97.00 99 ASP A C 1
ATOM 778 O O . ASP A 1 99 ? -13.614 8.043 5.176 1.00 97.00 99 ASP A O 1
ATOM 782 N N . TYR A 1 100 ? -15.150 7.629 3.586 1.00 96.19 100 TYR A N 1
ATOM 783 C CA . TYR A 1 100 ? -14.449 8.284 2.480 1.00 96.19 100 TYR A CA 1
ATOM 784 C C . TYR A 1 100 ? -14.877 9.742 2.249 1.00 96.19 100 TYR A C 1
ATOM 786 O O . TYR A 1 100 ? -14.353 10.385 1.336 1.00 96.19 100 TYR A O 1
ATOM 794 N N . GLY A 1 101 ? -15.858 10.239 3.011 1.00 91.56 101 GLY A N 1
ATOM 795 C CA . GLY A 1 101 ? -16.573 11.491 2.752 1.00 91.56 101 GLY A CA 1
ATOM 796 C C . GLY A 1 101 ? -16.250 12.633 3.715 1.00 91.56 101 GLY A C 1
ATOM 797 O O . GLY A 1 101 ? -16.839 13.709 3.592 1.00 91.56 101 GLY A O 1
ATOM 798 N N . VAL A 1 102 ? -15.323 12.440 4.656 1.00 92.69 102 VAL A N 1
ATOM 799 C CA . VAL A 1 102 ? -14.976 13.469 5.645 1.00 92.69 102 VAL A CA 1
ATOM 800 C C . VAL A 1 102 ? -13.975 14.464 5.069 1.00 92.69 102 VAL A C 1
ATOM 802 O O . VAL A 1 102 ? -12.906 14.098 4.585 1.00 92.69 102 VAL A O 1
ATOM 805 N N . GLU A 1 103 ? -14.298 15.749 5.171 1.00 93.44 103 GLU A N 1
ATOM 806 C CA . GLU A 1 103 ? -13.342 16.819 4.905 1.00 93.44 103 GLU A CA 1
ATOM 807 C C . GLU A 1 103 ? -12.347 16.916 6.070 1.00 93.44 103 GLU A C 1
ATOM 809 O O . GLU A 1 103 ? -12.741 17.201 7.202 1.00 93.44 103 GLU A O 1
ATOM 814 N N . LEU A 1 104 ? -11.065 16.670 5.797 1.00 90.69 104 LEU A N 1
ATOM 815 C CA . LEU A 1 104 ? -9.988 16.790 6.783 1.00 90.69 104 LEU A CA 1
ATOM 816 C C . LEU A 1 104 ? -9.112 18.013 6.485 1.00 90.69 104 LEU A C 1
ATOM 818 O O . LEU A 1 104 ? -9.202 18.609 5.407 1.00 90.69 104 LEU A O 1
ATOM 822 N N . GLU A 1 105 ? -8.243 18.365 7.435 1.00 88.50 105 GLU A N 1
ATOM 823 C CA . GLU A 1 105 ? -7.158 19.330 7.216 1.00 88.50 105 GLU A CA 1
ATOM 824 C C . GLU A 1 105 ? -6.322 18.934 5.985 1.00 88.50 105 GLU A C 1
ATOM 826 O O . GLU A 1 105 ? -6.233 17.754 5.635 1.00 88.50 105 GLU A O 1
ATOM 831 N N . ALA A 1 106 ? -5.753 19.919 5.285 1.00 77.75 106 ALA A N 1
ATOM 832 C CA . ALA A 1 106 ? -5.197 19.721 3.943 1.00 77.75 106 ALA A CA 1
ATOM 833 C C . ALA A 1 106 ? -4.032 18.715 3.911 1.00 77.75 106 ALA A C 1
ATOM 835 O O . ALA A 1 106 ? -3.832 18.022 2.912 1.00 77.75 106 ALA A O 1
ATOM 836 N N . GLU A 1 107 ? -3.292 18.627 5.009 1.00 82.88 107 GLU A N 1
ATOM 837 C CA . GLU A 1 107 ? -2.130 17.768 5.205 1.00 82.88 107 GLU A CA 1
ATOM 838 C C . GLU A 1 107 ? -2.522 16.336 5.610 1.00 82.88 107 GLU A C 1
ATOM 840 O O . GLU A 1 107 ? -1.771 15.387 5.364 1.00 82.88 107 GLU A O 1
ATOM 845 N N . VAL A 1 108 ? -3.731 16.153 6.153 1.00 87.25 108 VAL A N 1
ATOM 846 C CA . VAL A 1 108 ? -4.222 14.863 6.643 1.00 87.25 108 VAL A CA 1
ATOM 847 C C . VAL A 1 108 ? -4.936 14.121 5.520 1.00 87.25 108 VAL A C 1
ATOM 849 O O . VAL A 1 108 ? -6.043 14.472 5.105 1.00 87.25 108 VAL A O 1
ATOM 852 N N . LEU A 1 109 ? -4.317 13.044 5.033 1.00 91.94 109 LEU A N 1
ATOM 853 C CA . LEU A 1 109 ? -4.914 12.208 3.983 1.00 91.94 109 LEU A CA 1
ATOM 854 C C . LEU A 1 109 ? -5.891 11.165 4.529 1.00 91.94 109 LEU A C 1
ATOM 856 O O . LEU A 1 109 ? -6.828 10.776 3.832 1.00 91.94 109 LEU A O 1
ATOM 860 N N . GLY A 1 110 ? -5.665 10.713 5.756 1.00 93.50 110 GLY A N 1
ATOM 861 C CA . GLY A 1 110 ? -6.495 9.740 6.442 1.00 93.50 110 GLY A CA 1
ATOM 862 C C . GLY A 1 110 ? -5.980 9.468 7.850 1.00 93.50 110 GLY A C 1
ATOM 863 O O . GLY A 1 110 ? -4.909 9.946 8.233 1.00 93.50 110 GLY A O 1
ATOM 864 N N . TYR A 1 111 ? -6.784 8.758 8.634 1.00 93.38 111 TYR A N 1
ATOM 865 C CA . TYR A 1 111 ? -6.401 8.286 9.959 1.00 93.38 111 TYR A CA 1
ATOM 866 C C . TYR A 1 111 ? -7.222 7.069 10.381 1.00 93.38 111 TYR A C 1
ATOM 868 O O . TYR A 1 111 ? -8.366 6.875 9.958 1.00 93.38 111 TYR A O 1
ATOM 876 N N . THR A 1 112 ? -6.658 6.303 11.312 1.00 92.94 112 THR A N 1
ATOM 877 C CA . THR A 1 112 ? -7.321 5.167 11.956 1.00 92.94 112 THR A CA 1
ATOM 878 C C . THR A 1 112 ? -7.675 5.498 13.406 1.00 92.94 112 THR A C 1
ATOM 880 O O . THR A 1 112 ? -6.856 6.020 14.171 1.00 92.94 112 THR A O 1
ATOM 883 N N . VAL A 1 113 ? -8.901 5.154 13.800 1.00 91.06 113 VAL A N 1
ATOM 884 C CA . VAL A 1 113 ? -9.391 5.174 15.181 1.00 91.06 113 VAL A CA 1
ATOM 885 C C . VAL A 1 113 ? -9.570 3.737 15.653 1.00 91.06 113 VAL A C 1
ATOM 887 O O . VAL A 1 113 ? -10.444 3.014 15.173 1.00 91.06 113 VAL A O 1
ATOM 890 N N . PHE A 1 114 ? -8.761 3.328 16.628 1.00 88.19 114 PHE A N 1
ATOM 891 C CA . PHE A 1 114 ? -8.748 1.961 17.157 1.00 88.19 114 PHE A CA 1
ATOM 892 C C . PHE A 1 114 ? -9.829 1.676 18.215 1.00 88.19 114 PHE A C 1
ATOM 894 O O . PHE A 1 114 ? -9.619 0.891 19.141 1.00 88.19 114 PHE A O 1
ATOM 901 N N . ASP A 1 115 ? -11.000 2.288 18.056 1.00 83.00 115 ASP A N 1
ATOM 902 C CA . ASP A 1 115 ? -12.185 1.937 18.835 1.00 83.00 115 ASP A CA 1
ATOM 903 C C . ASP A 1 115 ? -12.806 0.633 18.294 1.00 83.00 115 ASP A C 1
ATOM 905 O O . ASP A 1 115 ? -12.283 0.003 17.370 1.00 83.00 115 ASP A O 1
ATOM 909 N N . ARG A 1 116 ? -13.906 0.167 18.896 1.00 82.31 116 ARG A N 1
ATOM 910 C CA . ARG A 1 116 ? -14.681 -0.966 18.371 1.00 82.31 116 ARG A CA 1
ATOM 911 C C . ARG A 1 116 ? -16.088 -0.496 17.991 1.00 82.31 116 ARG A C 1
ATOM 913 O O . ARG A 1 116 ? -16.806 -0.062 18.890 1.00 82.31 116 ARG A O 1
ATOM 920 N N . PRO A 1 117 ? -16.491 -0.620 16.713 1.00 87.88 117 PRO A N 1
ATOM 921 C CA . PRO A 1 117 ? -15.698 -1.087 15.562 1.00 87.88 117 PRO A CA 1
ATOM 922 C C . PRO A 1 117 ? -14.507 -0.162 15.244 1.00 87.88 117 PRO A C 1
ATOM 924 O O . PRO A 1 117 ? -14.525 1.018 15.594 1.00 87.88 117 PRO A O 1
ATOM 927 N N . ILE A 1 118 ? -13.454 -0.719 14.626 1.00 91.75 118 ILE A N 1
ATOM 928 C CA . ILE A 1 118 ? -12.306 0.088 14.178 1.00 91.75 118 ILE A CA 1
ATOM 929 C C . ILE A 1 118 ? -12.804 0.956 13.032 1.00 91.75 118 ILE A C 1
ATOM 931 O O . ILE A 1 118 ? -13.431 0.435 12.111 1.00 91.75 118 ILE A O 1
ATOM 935 N N . ARG A 1 119 ? -12.507 2.254 13.085 1.00 95.38 119 ARG A N 1
ATOM 936 C CA . ARG A 1 119 ? -12.910 3.205 12.048 1.00 95.38 119 ARG A CA 1
ATOM 937 C C . ARG A 1 119 ? -11.695 3.739 11.314 1.00 95.38 119 ARG A C 1
ATOM 939 O O . ARG A 1 119 ? -10.716 4.128 11.948 1.00 95.38 119 ARG A O 1
ATOM 946 N N . VAL A 1 120 ? -11.780 3.794 9.996 1.00 95.75 120 VAL A N 1
ATOM 947 C CA . VAL A 1 120 ? -10.798 4.436 9.124 1.00 95.75 120 VAL A CA 1
ATOM 948 C C . VAL A 1 120 ? -11.480 5.597 8.425 1.00 95.75 120 VAL A C 1
ATOM 950 O O . VAL A 1 120 ? -12.571 5.451 7.889 1.00 95.75 120 VAL A O 1
ATOM 953 N N . VAL A 1 121 ? -10.840 6.758 8.436 1.00 96.12 121 VAL A N 1
ATOM 954 C CA . VAL A 1 121 ? -11.342 7.950 7.757 1.00 96.12 121 VAL A CA 1
ATOM 955 C C . VAL A 1 121 ? -10.348 8.339 6.679 1.00 96.12 121 VAL A C 1
ATOM 957 O O . VAL A 1 121 ? -9.151 8.432 6.945 1.00 96.12 121 VAL A O 1
ATOM 960 N N . VAL A 1 122 ? -10.842 8.575 5.469 1.00 95.69 122 VAL A N 1
ATOM 961 C CA . VAL A 1 122 ? -10.062 9.031 4.316 1.00 95.69 122 VAL A CA 1
ATOM 962 C C . VAL A 1 122 ? -10.570 10.407 3.910 1.00 95.69 122 VAL A C 1
ATOM 964 O O . VAL A 1 122 ? -11.775 10.640 3.842 1.00 95.69 122 VAL A O 1
ATOM 967 N N . ASN A 1 123 ? -9.647 11.331 3.643 1.00 95.44 123 ASN A N 1
ATOM 968 C CA . ASN A 1 123 ? -9.988 12.695 3.263 1.00 95.44 123 ASN A CA 1
ATOM 969 C C . ASN A 1 123 ? -10.815 12.705 1.970 1.00 95.44 123 ASN A C 1
ATOM 971 O O . ASN A 1 123 ? -10.358 12.219 0.931 1.00 95.44 123 ASN A O 1
ATOM 975 N N . ARG A 1 124 ? -11.994 13.330 2.012 1.00 96.19 124 ARG A N 1
ATOM 976 C CA . ARG A 1 124 ? -12.899 13.479 0.868 1.00 96.19 124 ARG A CA 1
ATOM 977 C C . ARG A 1 124 ? -12.201 14.033 -0.367 1.00 96.19 124 ARG A C 1
ATOM 979 O O . ARG A 1 124 ? -12.385 13.489 -1.448 1.00 96.19 124 ARG A O 1
ATOM 986 N N . ARG A 1 125 ? -11.338 15.048 -0.223 1.00 94.25 125 ARG A N 1
ATOM 987 C CA . ARG A 1 125 ? -10.598 15.618 -1.367 1.00 94.25 125 ARG A CA 1
ATOM 988 C C . ARG A 1 125 ? -9.758 14.573 -2.092 1.00 94.25 125 ARG A C 1
ATOM 990 O O . ARG A 1 125 ? -9.608 14.635 -3.310 1.00 94.25 125 ARG A O 1
ATOM 997 N N . LEU A 1 126 ? -9.183 13.634 -1.340 1.00 94.50 126 LEU A N 1
ATOM 998 C CA . LEU A 1 126 ? -8.377 12.558 -1.899 1.00 94.50 126 LEU A CA 1
ATOM 999 C C . LEU A 1 126 ? -9.256 11.533 -2.621 1.00 94.50 126 LEU A C 1
ATOM 1001 O O . LEU A 1 126 ? -8.901 11.109 -3.719 1.00 94.50 126 LEU A O 1
ATOM 1005 N N . THR A 1 127 ? -10.396 11.177 -2.027 1.00 95.94 127 THR A N 1
ATOM 1006 C CA . THR A 1 127 ? -11.405 10.309 -2.647 1.00 95.94 127 THR A CA 1
ATOM 1007 C C . THR A 1 127 ? -11.929 10.915 -3.950 1.00 95.94 127 THR A C 1
ATOM 1009 O O . THR A 1 127 ? -11.864 10.268 -4.992 1.00 95.94 127 THR A O 1
ATOM 1012 N N . ASP A 1 128 ? -12.362 12.175 -3.930 1.00 96.12 128 ASP A N 1
ATOM 1013 C CA . ASP A 1 128 ? -12.921 12.867 -5.095 1.00 96.12 128 ASP A CA 1
ATOM 1014 C C . ASP A 1 128 ? -11.898 12.972 -6.236 1.00 96.12 128 ASP A C 1
ATOM 1016 O O . ASP A 1 128 ? -12.222 12.741 -7.402 1.00 96.12 128 ASP A O 1
ATOM 1020 N N . ALA A 1 129 ? -10.632 13.258 -5.912 1.00 94.56 129 ALA A N 1
ATOM 1021 C CA . ALA A 1 129 ? -9.559 13.318 -6.902 1.00 94.56 129 ALA A CA 1
ATOM 1022 C C . ALA A 1 129 ? -9.258 11.956 -7.555 1.00 94.56 129 ALA A C 1
ATOM 1024 O O . ALA A 1 129 ? -8.812 11.916 -8.704 1.00 94.56 129 ALA A O 1
ATOM 1025 N N . ALA A 1 130 ? -9.465 10.852 -6.831 1.00 95.44 130 ALA A N 1
ATOM 1026 C CA . ALA A 1 130 ? -9.183 9.498 -7.300 1.00 95.44 130 ALA A CA 1
ATOM 1027 C C . ALA A 1 130 ? -10.368 8.828 -8.008 1.00 95.44 130 ALA A C 1
ATOM 1029 O O . ALA A 1 130 ? -10.146 8.024 -8.910 1.00 95.44 130 ALA A O 1
ATOM 1030 N N . LEU A 1 131 ? -11.603 9.148 -7.617 1.00 95.00 131 LEU A N 1
ATOM 1031 C CA . LEU A 1 131 ? -12.825 8.559 -8.181 1.00 95.00 131 LEU A CA 1
ATOM 1032 C C . LEU A 1 131 ? -13.509 9.465 -9.216 1.00 95.00 131 LEU A C 1
ATOM 1034 O O . LEU A 1 131 ? -14.484 9.061 -9.850 1.00 95.00 131 LEU A O 1
ATOM 1038 N N . GLY A 1 132 ? -13.008 10.688 -9.404 1.00 93.94 132 GLY A N 1
ATOM 1039 C CA . GLY A 1 132 ? -13.506 11.614 -10.413 1.00 93.94 132 GLY A CA 1
ATOM 1040 C C . GLY A 1 132 ? -13.265 11.138 -11.857 1.00 93.94 132 GLY A C 1
ATOM 1041 O O . GLY A 1 132 ? -12.345 10.363 -12.125 1.00 93.94 132 GLY A O 1
ATOM 1042 N N . PRO A 1 133 ? -14.032 11.658 -12.834 1.00 90.56 133 PRO A N 1
ATOM 1043 C CA . PRO A 1 133 ? -14.000 11.201 -14.230 1.00 90.56 133 PRO A CA 1
ATOM 1044 C C . PRO A 1 133 ? -12.650 11.410 -14.937 1.00 90.56 133 PRO A C 1
ATOM 1046 O O . PRO A 1 133 ? -12.363 10.737 -15.920 1.00 90.56 133 PRO A O 1
ATOM 1049 N N . ASN A 1 134 ? -11.819 12.326 -14.432 1.00 91.50 134 ASN A N 1
ATOM 1050 C CA . ASN A 1 134 ? -10.506 12.664 -14.987 1.00 91.50 134 ASN A CA 1
ATOM 1051 C C . ASN A 1 134 ? -9.364 12.316 -14.015 1.00 91.50 134 ASN A C 1
ATOM 1053 O O . ASN A 1 134 ? -8.331 12.991 -14.000 1.00 91.50 134 ASN A O 1
ATOM 1057 N N . ALA A 1 135 ? -9.559 11.311 -13.155 1.00 92.06 135 ALA A N 1
ATOM 1058 C CA . ALA A 1 135 ? -8.564 10.921 -12.168 1.00 92.06 135 ALA A CA 1
ATOM 1059 C C . ALA A 1 135 ? -7.247 10.498 -12.839 1.00 92.06 135 ALA A C 1
A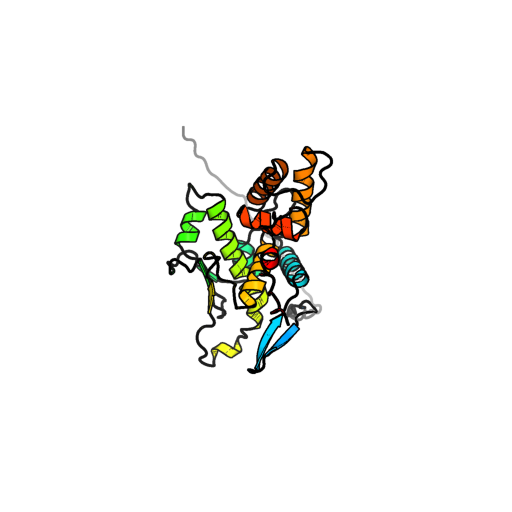TOM 1061 O O . ALA A 1 135 ? -7.196 9.596 -13.676 1.00 92.06 135 ALA A O 1
ATOM 1062 N N . SER A 1 136 ? -6.148 11.148 -12.451 1.00 90.75 136 SER A N 1
ATOM 1063 C CA . SER A 1 136 ? -4.816 10.735 -12.899 1.00 90.75 136 SER A CA 1
ATOM 1064 C C . SER A 1 136 ? -4.380 9.447 -12.193 1.00 90.75 136 SER A C 1
ATOM 1066 O O . SER A 1 136 ? -4.741 9.211 -11.038 1.00 90.75 136 SER A O 1
ATOM 1068 N N . ILE A 1 137 ? -3.500 8.659 -12.825 1.00 85.88 137 ILE A N 1
ATOM 1069 C CA . ILE A 1 137 ? -2.865 7.482 -12.192 1.00 85.88 137 ILE A CA 1
ATOM 1070 C C . ILE A 1 137 ? -2.204 7.863 -10.856 1.00 85.88 137 ILE A C 1
ATOM 1072 O O . ILE A 1 137 ? -2.236 7.098 -9.896 1.00 85.88 137 ILE A O 1
ATOM 1076 N N . GLY A 1 138 ? -1.634 9.071 -10.768 1.00 86.88 138 GLY A N 1
ATOM 1077 C CA . GLY A 1 138 ? -1.045 9.589 -9.534 1.00 86.88 138 GLY A CA 1
ATOM 1078 C C . GLY A 1 138 ? -2.070 9.809 -8.418 1.00 86.88 138 GLY A C 1
ATOM 1079 O O . GLY A 1 138 ? -1.790 9.452 -7.275 1.00 86.88 138 GLY A O 1
ATOM 1080 N N . ALA A 1 139 ? -3.250 10.349 -8.741 1.00 91.81 139 ALA A N 1
ATOM 1081 C CA . ALA A 1 139 ? -4.333 10.556 -7.778 1.00 91.81 139 ALA A CA 1
ATOM 1082 C C . ALA A 1 139 ? -4.894 9.217 -7.276 1.00 91.81 139 ALA A C 1
ATOM 1084 O O . ALA A 1 139 ? -4.949 8.997 -6.066 1.00 91.81 139 ALA A O 1
ATOM 1085 N N . VAL A 1 140 ? -5.187 8.290 -8.196 1.00 93.31 140 VAL A N 1
ATOM 1086 C CA . VAL A 1 140 ? -5.626 6.920 -7.872 1.00 93.31 140 VAL A CA 1
ATOM 1087 C C . VAL A 1 140 ? -4.590 6.212 -7.000 1.00 93.31 140 VAL A C 1
ATOM 1089 O O . VAL A 1 140 ? -4.919 5.673 -5.944 1.00 93.31 140 VAL A O 1
ATOM 1092 N N . GLY A 1 141 ? -3.316 6.263 -7.393 1.00 93.06 141 GLY A N 1
ATOM 1093 C CA . GLY A 1 141 ? -2.227 5.640 -6.649 1.00 93.06 141 GLY A CA 1
ATOM 1094 C C . GLY A 1 141 ? -2.031 6.240 -5.255 1.00 93.06 141 GLY A C 1
ATOM 1095 O O . GLY A 1 141 ? -1.749 5.497 -4.317 1.00 93.06 141 GLY A O 1
ATOM 1096 N N . ARG A 1 142 ? -2.199 7.560 -5.088 1.00 93.88 142 ARG A N 1
ATOM 1097 C CA . ARG A 1 142 ? -2.121 8.221 -3.773 1.00 93.88 142 ARG A CA 1
ATOM 1098 C C . ARG A 1 142 ? -3.282 7.805 -2.871 1.00 93.88 142 ARG A C 1
ATOM 1100 O O . ARG A 1 142 ? -3.043 7.486 -1.713 1.00 93.88 142 ARG A O 1
ATOM 1107 N N . TRP A 1 143 ? -4.506 7.764 -3.391 1.00 96.31 143 TRP A N 1
ATOM 1108 C CA . TRP A 1 143 ? -5.680 7.318 -2.637 1.00 96.31 143 TRP A CA 1
ATOM 1109 C C . TRP A 1 143 ? -5.554 5.857 -2.191 1.00 96.31 143 TRP A C 1
ATOM 1111 O O . TRP A 1 143 ? -5.684 5.559 -1.004 1.00 96.31 143 TRP A O 1
ATOM 1121 N N . ARG A 1 144 ? -5.158 4.960 -3.103 1.00 97.62 144 ARG A N 1
ATOM 1122 C CA . ARG A 1 144 ? -4.899 3.545 -2.784 1.00 97.62 144 ARG A CA 1
ATOM 1123 C C . ARG A 1 144 ? -3.783 3.373 -1.757 1.00 97.62 144 ARG A C 1
ATOM 1125 O O . ARG A 1 144 ? -3.909 2.545 -0.859 1.00 97.62 144 ARG A O 1
ATOM 1132 N N . ALA A 1 145 ? -2.710 4.158 -1.865 1.00 96.69 145 ALA A N 1
ATOM 1133 C CA . ALA A 1 145 ? -1.626 4.174 -0.885 1.00 96.69 145 ALA A CA 1
ATOM 1134 C C . ALA A 1 145 ? -2.120 4.577 0.509 1.00 96.69 145 ALA A C 1
ATOM 1136 O O . ALA A 1 145 ? -1.775 3.909 1.478 1.00 96.69 145 ALA A O 1
ATOM 1137 N N . THR A 1 146 ? -2.968 5.602 0.616 1.00 96.56 146 THR A N 1
ATOM 1138 C CA . THR A 1 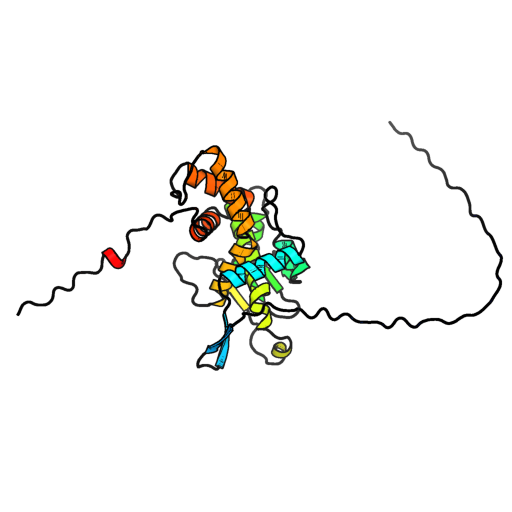146 ? -3.575 5.991 1.896 1.00 96.56 146 THR A CA 1
ATOM 1139 C C . THR A 1 146 ? -4.409 4.855 2.485 1.00 96.56 146 THR A C 1
ATOM 1141 O O . THR A 1 146 ? -4.189 4.478 3.630 1.00 96.56 146 THR A O 1
ATOM 1144 N N . ILE A 1 147 ? -5.291 4.227 1.704 1.00 98.19 147 ILE A N 1
ATOM 1145 C CA . ILE A 1 147 ? -6.123 3.114 2.199 1.00 98.19 147 ILE A CA 1
ATOM 1146 C C . ILE A 1 147 ? -5.263 1.930 2.642 1.00 98.19 147 ILE A C 1
ATOM 1148 O O . ILE A 1 147 ? -5.473 1.378 3.719 1.00 98.19 147 ILE A O 1
ATOM 1152 N N . ALA A 1 148 ? -4.264 1.549 1.844 1.00 98.56 148 ALA A N 1
ATOM 1153 C CA . ALA A 1 148 ? -3.351 0.464 2.190 1.00 98.56 148 ALA A CA 1
ATOM 1154 C C . ALA A 1 148 ? -2.513 0.772 3.435 1.00 98.56 148 ALA A C 1
ATOM 1156 O O . ALA A 1 148 ? -2.162 -0.136 4.187 1.00 98.56 148 ALA A O 1
ATOM 1157 N N . HIS A 1 149 ? -2.196 2.044 3.658 1.00 97.62 149 HIS A N 1
ATOM 1158 C CA . HIS A 1 149 ? -1.496 2.488 4.847 1.00 97.62 149 HIS A CA 1
ATOM 1159 C C . HIS A 1 149 ? -2.356 2.341 6.105 1.00 97.62 149 HIS A C 1
ATOM 1161 O O . HIS A 1 149 ? -1.920 1.720 7.076 1.00 97.62 149 HIS A O 1
ATOM 1167 N N . GLU A 1 150 ? -3.599 2.819 6.069 1.00 97.62 150 GLU A N 1
ATOM 1168 C CA . GLU A 1 150 ? -4.535 2.626 7.180 1.00 97.62 150 GLU A CA 1
ATOM 1169 C C . GLU A 1 150 ? -4.838 1.132 7.394 1.00 97.62 150 GLU A C 1
ATOM 1171 O O . GLU A 1 150 ? -4.840 0.644 8.524 1.00 97.62 150 GLU A O 1
ATOM 1176 N N . ALA A 1 151 ? -4.957 0.345 6.321 1.00 98.19 151 ALA A N 1
ATOM 1177 C CA . ALA A 1 151 ? -5.076 -1.109 6.419 1.00 98.19 151 ALA A CA 1
ATOM 1178 C C . ALA A 1 151 ? -3.862 -1.754 7.101 1.00 98.19 151 ALA A C 1
ATOM 1180 O O . ALA A 1 151 ? -4.030 -2.663 7.915 1.00 98.19 151 ALA A O 1
ATOM 1181 N N . ALA A 1 152 ? -2.645 -1.270 6.837 1.00 97.62 152 ALA A N 1
ATOM 1182 C CA . ALA A 1 152 ? -1.448 -1.732 7.530 1.00 97.62 152 ALA A CA 1
ATOM 1183 C C . ALA A 1 152 ? -1.469 -1.366 9.025 1.00 97.62 152 ALA A C 1
ATOM 1185 O O . ALA A 1 152 ? -1.057 -2.181 9.851 1.00 97.62 152 ALA A O 1
ATOM 1186 N N . HIS A 1 153 ? -2.008 -0.203 9.401 1.00 95.50 153 HIS A N 1
ATOM 1187 C CA . HIS A 1 153 ? -2.253 0.137 10.806 1.00 95.50 153 HIS A CA 1
ATOM 1188 C C . HIS A 1 153 ? -3.209 -0.848 11.480 1.00 95.50 153 HIS A C 1
ATOM 1190 O O . HIS A 1 153 ? -2.897 -1.372 12.553 1.00 95.50 153 HIS A O 1
ATOM 1196 N N . VAL A 1 154 ? -4.344 -1.145 10.847 1.00 95.38 154 VAL A N 1
ATOM 1197 C CA . VAL A 1 154 ? -5.312 -2.120 11.367 1.00 95.38 154 VAL A CA 1
ATOM 1198 C C . VAL A 1 154 ? -4.678 -3.507 11.489 1.00 95.38 154 VAL A C 1
ATOM 1200 O O . VAL A 1 154 ? -4.808 -4.163 12.524 1.00 95.38 154 VAL A O 1
ATOM 1203 N N . LEU A 1 155 ? -3.944 -3.935 10.466 1.00 95.69 155 LEU A N 1
ATOM 1204 C CA . LEU A 1 155 ? -3.326 -5.255 10.398 1.00 95.69 155 LEU A CA 1
ATOM 1205 C C . LEU A 1 155 ? -2.216 -5.451 11.441 1.00 95.69 155 LEU A C 1
ATOM 1207 O O . LEU A 1 155 ? -2.174 -6.484 12.107 1.00 95.69 155 LEU A O 1
ATOM 1211 N N . LEU A 1 156 ? -1.318 -4.474 11.587 1.00 93.50 156 LEU A N 1
ATOM 1212 C CA . LEU A 1 156 ? -0.097 -4.618 12.386 1.00 93.50 156 LEU A CA 1
ATOM 1213 C C . LEU A 1 156 ? -0.254 -4.108 13.822 1.00 93.50 156 LEU A C 1
ATOM 1215 O O . LEU A 1 156 ? 0.399 -4.625 14.733 1.00 93.50 156 LEU A O 1
ATOM 1219 N N . HIS A 1 157 ? -1.095 -3.092 14.039 1.00 90.94 157 HIS A N 1
ATOM 1220 C CA . HIS A 1 157 ? -1.098 -2.315 15.281 1.00 90.94 157 HIS A CA 1
ATOM 1221 C C . HIS A 1 157 ? -2.396 -2.412 16.086 1.00 90.94 157 HIS A C 1
ATOM 1223 O O . HIS A 1 157 ? -2.381 -2.045 17.259 1.00 90.94 157 HIS A O 1
ATOM 1229 N N . ALA A 1 158 ? -3.492 -2.968 15.552 1.00 88.62 158 ALA A N 1
ATOM 1230 C CA . ALA A 1 158 ? -4.752 -3.082 16.304 1.00 88.62 158 ALA A CA 1
ATOM 1231 C C . ALA A 1 158 ? -4.625 -3.873 17.621 1.00 88.62 158 ALA A C 1
ATOM 1233 O O . ALA A 1 158 ? -5.396 -3.658 18.553 1.00 88.62 158 ALA A O 1
ATOM 1234 N N . VAL A 1 159 ? -3.641 -4.771 17.729 1.00 83.62 159 VAL A N 1
ATOM 1235 C CA . VAL A 1 159 ? -3.356 -5.533 18.958 1.00 83.62 159 VAL A CA 1
ATOM 1236 C C . VAL A 1 159 ? -2.887 -4.649 20.124 1.00 83.62 159 VAL A C 1
ATOM 1238 O O . VAL A 1 159 ? -3.065 -5.022 21.280 1.00 83.62 159 VAL A O 1
ATOM 1241 N N . LEU A 1 160 ? -2.340 -3.461 19.844 1.00 80.50 160 LEU A N 1
ATOM 1242 C CA . LEU A 1 160 ? -1.951 -2.491 20.872 1.00 80.50 160 LEU A CA 1
ATOM 1243 C C . LEU A 1 160 ? -3.147 -1.811 21.545 1.00 80.50 160 LEU A C 1
ATOM 1245 O O . LEU A 1 160 ? -2.973 -1.143 22.562 1.00 80.50 160 LEU A O 1
ATOM 1249 N N . TYR A 1 161 ? -4.349 -1.998 20.998 1.00 78.50 161 TYR A N 1
ATOM 1250 C CA . TYR A 1 161 ? -5.580 -1.361 21.447 1.00 78.50 161 TYR A CA 1
ATOM 1251 C C . TYR A 1 161 ? -6.596 -2.419 21.899 1.00 78.50 161 TYR A C 1
ATOM 1253 O O . TYR A 1 161 ? -7.590 -2.687 21.214 1.00 78.50 161 TYR A O 1
ATOM 1261 N N . PRO A 1 162 ? -6.345 -3.091 23.041 1.00 65.69 162 PRO A N 1
ATOM 1262 C CA . PRO A 1 162 ? -7.274 -4.073 23.570 1.00 65.69 162 PRO A CA 1
ATOM 1263 C C . PRO A 1 162 ? -8.584 -3.406 24.003 1.00 65.69 162 PRO A C 1
ATOM 1265 O O . PRO A 1 162 ? -8.610 -2.283 24.504 1.00 65.69 162 PRO A O 1
ATOM 1268 N N . ILE A 1 163 ? -9.675 -4.161 23.869 1.00 55.28 163 ILE A N 1
ATOM 1269 C CA . ILE A 1 163 ? -11.062 -3.744 24.146 1.00 55.28 163 ILE A CA 1
ATOM 1270 C C . ILE A 1 163 ? -11.226 -3.160 25.564 1.00 55.28 163 ILE A C 1
ATOM 1272 O O . ILE A 1 163 ? -12.066 -2.296 25.794 1.00 55.28 163 ILE A O 1
ATOM 1276 N N . THR A 1 164 ? -10.395 -3.585 26.517 1.00 46.12 164 THR A N 1
ATOM 1277 C CA . THR A 1 164 ? -10.447 -3.158 27.921 1.00 46.12 164 THR A CA 1
ATOM 1278 C C . THR A 1 164 ? -9.847 -1.775 28.190 1.00 46.12 164 THR A C 1
ATOM 1280 O O . THR A 1 164 ? -10.024 -1.259 29.288 1.00 46.12 164 THR A O 1
ATOM 1283 N N . ALA A 1 165 ? -9.164 -1.142 27.228 1.00 46.66 165 ALA A N 1
ATOM 1284 C CA . ALA A 1 165 ? -8.620 0.210 27.403 1.00 46.66 165 ALA A CA 1
ATOM 1285 C C . ALA A 1 165 ? -9.688 1.317 27.273 1.00 46.66 165 ALA A C 1
ATOM 1287 O O . ALA A 1 165 ? -9.482 2.425 27.778 1.00 46.66 165 ALA A O 1
ATOM 1288 N N . ALA A 1 166 ? -10.844 1.001 26.673 1.00 44.28 166 ALA A N 1
ATOM 1289 C CA . ALA A 1 166 ? -11.971 1.917 26.478 1.00 44.28 166 ALA A CA 1
ATOM 1290 C C . ALA A 1 166 ? -12.597 2.436 27.793 1.00 44.28 166 ALA A C 1
ATOM 1292 O O . ALA A 1 166 ? -13.303 3.439 27.779 1.00 44.28 166 ALA A O 1
ATOM 1293 N N . SER A 1 167 ? -12.310 1.816 28.943 1.00 39.69 167 SER A N 1
ATOM 1294 C CA . SER A 1 167 ? -12.802 2.243 30.263 1.00 39.69 167 SER A CA 1
ATOM 1295 C C . SER A 1 167 ? -11.853 3.174 31.033 1.00 39.69 167 SER A C 1
ATOM 1297 O O . SER A 1 167 ? -12.172 3.573 32.149 1.00 39.69 167 SER A O 1
ATOM 1299 N N . SER A 1 168 ? -10.700 3.550 30.466 1.00 39.28 168 SER A N 1
ATOM 1300 C CA . SER A 1 168 ? -9.650 4.288 31.197 1.00 39.28 168 SER A CA 1
ATOM 1301 C C . SER A 1 168 ? -9.453 5.751 30.783 1.00 39.28 168 SER A C 1
ATOM 1303 O O . SER A 1 168 ? -8.427 6.340 31.118 1.00 39.28 168 SER A O 1
ATOM 1305 N N . GLY A 1 169 ? -10.398 6.356 30.050 1.00 37.84 169 GLY A N 1
ATOM 1306 C CA . GLY A 1 169 ? -10.385 7.799 29.747 1.00 37.84 169 GLY A CA 1
ATOM 1307 C C . GLY A 1 169 ? -9.152 8.301 28.980 1.00 37.84 169 GLY A C 1
ATOM 1308 O O . GLY A 1 169 ? -8.955 9.509 28.850 1.00 37.84 169 GLY A O 1
ATOM 1309 N N . ARG A 1 170 ? -8.305 7.399 28.469 1.00 39.59 170 ARG A N 1
ATOM 1310 C CA . ARG A 1 170 ? -7.173 7.752 27.616 1.00 39.59 170 ARG A CA 1
ATOM 1311 C C . ARG A 1 170 ? -7.734 8.200 26.273 1.00 39.59 170 ARG A C 1
ATOM 1313 O O . ARG A 1 170 ? -8.446 7.443 25.622 1.00 39.59 170 ARG A O 1
ATOM 1320 N N . ALA A 1 171 ? -7.438 9.451 25.924 1.00 37.66 171 ALA A N 1
ATOM 1321 C CA . ALA A 1 171 ? -7.845 10.123 24.698 1.00 37.66 171 ALA A CA 1
ATOM 1322 C C . ALA A 1 171 ? -7.834 9.180 23.485 1.00 37.66 171 ALA A C 1
ATOM 1324 O O . ALA A 1 171 ? -6.900 8.388 23.329 1.00 37.66 171 ALA A O 1
ATOM 1325 N N . ALA A 1 172 ? -8.877 9.285 22.652 1.00 42.25 172 ALA A N 1
ATOM 1326 C CA . ALA A 1 172 ? -9.060 8.521 21.421 1.00 42.25 172 ALA A CA 1
ATOM 1327 C C . ALA A 1 172 ? -7.715 8.288 20.724 1.00 42.25 172 ALA A C 1
ATOM 1329 O O . ALA A 1 172 ? -7.012 9.237 20.367 1.00 42.25 172 ALA A O 1
ATOM 1330 N N . SER A 1 173 ? -7.330 7.021 20.598 1.00 52.75 173 SER A N 1
ATOM 1331 C CA . SER A 1 173 ? -5.997 6.636 20.148 1.00 52.75 173 SER A CA 1
ATOM 1332 C C . SER A 1 173 ? -5.923 6.763 18.631 1.00 52.75 173 SER A C 1
ATOM 1334 O O . SER A 1 173 ? -6.094 5.796 17.894 1.00 52.75 173 SER A O 1
ATOM 1336 N N . ARG A 1 174 ? -5.758 7.998 18.165 1.00 52.62 174 ARG A N 1
ATOM 1337 C CA . ARG A 1 174 ? -5.679 8.337 16.747 1.00 52.62 174 ARG A CA 1
ATOM 1338 C C . ARG A 1 174 ? -4.236 8.194 16.278 1.00 52.62 174 ARG A C 1
ATOM 1340 O O . ARG A 1 174 ? -3.327 8.750 16.895 1.00 52.62 174 ARG A O 1
ATOM 1347 N N . CYS A 1 175 ? -4.031 7.457 15.192 1.00 56.91 175 CYS A N 1
ATOM 1348 C CA . CYS A 1 175 ? -2.815 7.565 14.391 1.00 56.91 175 CYS A CA 1
ATOM 1349 C C . CYS A 1 175 ? -3.118 8.564 13.277 1.00 56.91 175 CYS A C 1
ATOM 1351 O O . CYS A 1 175 ? -3.877 8.249 12.367 1.00 56.91 175 CYS A O 1
ATOM 1353 N N . PHE A 1 176 ? -2.610 9.788 13.420 1.00 48.66 176 PHE A N 1
ATOM 1354 C CA . PHE A 1 176 ? -2.689 10.799 12.372 1.00 48.66 176 PHE A CA 1
ATOM 1355 C C . PHE A 1 176 ? -1.545 10.608 11.398 1.00 48.66 176 PHE A C 1
ATOM 1357 O O . PHE A 1 176 ? -0.414 10.364 11.825 1.00 48.66 176 PHE A O 1
ATOM 1364 N N . ARG A 1 177 ? -1.834 10.815 10.116 1.00 53.12 177 ARG A N 1
ATOM 1365 C CA . ARG A 1 177 ? -0.813 10.774 9.090 1.00 53.12 177 ARG A CA 1
ATOM 1366 C C . ARG A 1 177 ? -0.719 12.039 8.250 1.00 53.12 177 ARG A C 1
ATOM 1368 O O . ARG A 1 177 ? -1.678 12.408 7.576 1.00 53.12 177 ARG A O 1
ATOM 1375 N N . ASP A 1 178 ? 0.518 12.536 8.180 1.00 39.16 178 ASP A N 1
ATOM 1376 C CA . ASP A 1 178 ? 1.091 13.326 7.090 1.00 39.16 178 ASP A CA 1
ATOM 1377 C C . ASP A 1 178 ? 1.722 12.360 6.068 1.00 39.16 178 ASP A C 1
ATOM 1379 O O . ASP A 1 178 ? 2.842 11.864 6.248 1.00 39.16 178 ASP A O 1
ATOM 1383 N N . VAL A 1 179 ? 1.021 12.024 4.983 1.00 40.94 179 VAL A N 1
ATOM 1384 C CA . VAL A 1 179 ? 1.624 11.207 3.916 1.00 40.94 179 VAL A CA 1
ATOM 1385 C C . VAL A 1 179 ? 2.542 12.103 3.092 1.00 40.94 179 VAL A C 1
ATOM 1387 O O . VAL A 1 179 ? 2.102 12.737 2.139 1.00 40.94 179 VAL A O 1
ATOM 1390 N N . ILE A 1 180 ? 3.829 12.113 3.440 1.00 38.16 180 ILE A N 1
ATOM 1391 C CA . ILE A 1 180 ? 4.915 12.721 2.655 1.00 38.16 180 ILE A CA 1
ATOM 1392 C C . ILE A 1 180 ? 4.591 14.175 2.264 1.00 38.16 180 ILE A C 1
ATOM 1394 O O . ILE A 1 180 ? 4.425 14.505 1.089 1.00 38.16 180 ILE A O 1
ATOM 1398 N N . ALA A 1 181 ? 4.549 15.058 3.261 1.00 32.91 181 ALA A N 1
ATOM 1399 C CA . ALA A 1 181 ? 5.079 16.398 3.048 1.00 32.91 181 ALA A CA 1
ATOM 1400 C C . ALA A 1 181 ? 6.601 16.250 2.887 1.00 32.91 181 ALA A C 1
ATOM 1402 O O . ALA A 1 181 ? 7.255 15.566 3.682 1.00 32.91 181 ALA A O 1
ATOM 1403 N N . ASP A 1 182 ? 7.157 16.801 1.813 1.00 36.78 182 ASP A N 1
ATOM 1404 C CA . ASP A 1 182 ? 8.580 16.719 1.499 1.00 36.78 182 ASP A CA 1
ATOM 1405 C C . ASP A 1 182 ? 9.460 17.038 2.729 1.00 36.78 182 ASP A C 1
ATOM 1407 O O . ASP A 1 182 ? 9.415 18.131 3.283 1.00 36.78 182 ASP A O 1
ATOM 1411 N N . GLY A 1 183 ? 10.287 16.075 3.158 1.00 38.31 183 GLY A N 1
ATOM 1412 C CA . GLY A 1 183 ? 11.453 16.337 4.015 1.00 38.31 183 GLY A CA 1
ATOM 1413 C C . GLY A 1 183 ? 11.394 15.922 5.492 1.00 38.31 183 GLY A C 1
ATOM 1414 O O . GLY A 1 183 ? 12.455 15.863 6.116 1.00 38.31 183 GLY A O 1
ATOM 1415 N N . ALA A 1 184 ? 10.245 15.557 6.070 1.00 39.12 184 A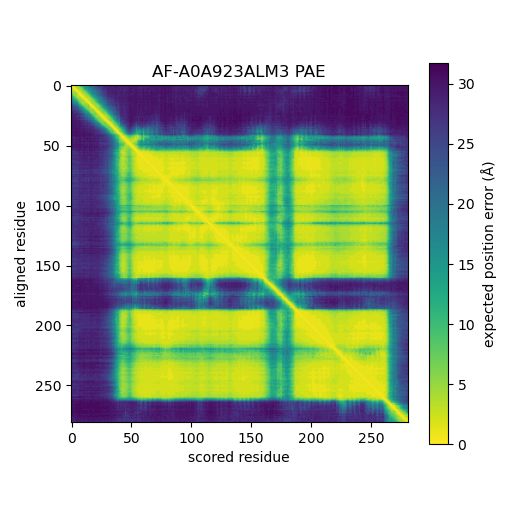LA A N 1
ATOM 1416 C CA . ALA A 1 184 ? 10.191 15.111 7.471 1.00 39.12 184 ALA A CA 1
ATOM 1417 C C . ALA A 1 184 ? 10.278 13.575 7.595 1.00 39.12 184 ALA A 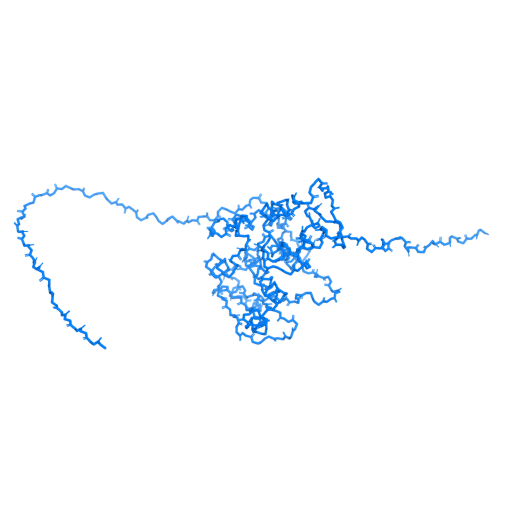C 1
ATOM 1419 O O . ALA A 1 184 ? 9.416 12.844 7.112 1.00 39.12 184 ALA A O 1
ATOM 1420 N N . ARG A 1 185 ? 11.323 13.053 8.261 1.00 42.72 185 ARG A N 1
ATOM 1421 C CA . ARG A 1 185 ? 11.407 11.618 8.602 1.00 42.72 185 ARG A CA 1
ATOM 1422 C C . ARG A 1 185 ? 10.301 11.273 9.614 1.00 42.72 185 ARG A C 1
ATOM 1424 O O . ARG A 1 185 ? 10.264 11.929 10.659 1.00 42.72 185 ARG A O 1
ATOM 1431 N N . PRO A 1 186 ? 9.465 10.242 9.382 1.00 51.03 186 PRO A N 1
ATOM 1432 C CA . PRO A 1 186 ? 8.527 9.769 10.396 1.00 51.03 186 PRO A CA 1
ATOM 1433 C C . PRO A 1 186 ? 9.307 9.378 11.657 1.00 51.03 186 PRO A C 1
ATOM 1435 O O . PRO A 1 186 ? 10.184 8.516 11.602 1.00 51.03 186 PRO A O 1
ATOM 1438 N N . ARG A 1 187 ? 9.044 10.048 12.785 1.00 58.62 187 ARG A N 1
ATOM 1439 C CA . ARG A 1 187 ? 9.697 9.728 14.071 1.00 58.62 187 ARG A CA 1
ATOM 1440 C C . ARG A 1 187 ? 9.030 8.549 14.786 1.00 58.62 187 ARG A C 1
ATOM 1442 O O . ARG A 1 187 ? 9.620 7.998 15.711 1.00 58.62 187 ARG A O 1
ATOM 1449 N N . ASP A 1 188 ? 7.824 8.166 14.364 1.00 82.25 188 ASP A N 1
ATOM 1450 C CA . ASP A 1 188 ? 7.069 7.045 14.921 1.00 82.25 188 ASP A CA 1
ATOM 1451 C C . ASP A 1 188 ? 7.352 5.757 14.131 1.00 82.25 188 ASP A C 1
ATOM 1453 O O . ASP A 1 188 ? 7.187 5.695 12.912 1.00 82.25 188 ASP A O 1
ATOM 1457 N N . TRP A 1 189 ? 7.776 4.710 14.837 1.00 85.12 189 TRP A N 1
ATOM 1458 C CA . TRP A 1 189 ? 8.052 3.396 14.260 1.00 85.12 189 TRP A CA 1
ATOM 1459 C C . TRP A 1 189 ? 6.805 2.762 13.629 1.00 85.12 189 TRP A C 1
ATOM 1461 O O . TRP A 1 189 ? 6.939 2.002 12.669 1.00 85.12 189 TRP A O 1
ATOM 1471 N N . ARG A 1 190 ? 5.604 3.101 14.120 1.00 88.56 190 ARG A N 1
ATOM 1472 C CA . ARG A 1 190 ? 4.333 2.612 13.565 1.00 88.56 190 ARG A CA 1
ATOM 1473 C C . ARG A 1 190 ? 4.134 3.102 12.140 1.00 88.56 190 ARG A C 1
ATOM 1475 O O . ARG A 1 190 ? 3.800 2.309 11.272 1.00 88.56 190 ARG A O 1
ATOM 1482 N N . GLU A 1 191 ? 4.424 4.371 11.878 1.00 87.75 191 GLU A N 1
ATOM 1483 C CA . GLU A 1 191 ? 4.327 4.966 10.540 1.00 87.75 191 GLU A CA 1
ATOM 1484 C C . GLU A 1 191 ? 5.309 4.328 9.555 1.00 87.75 191 GLU A C 1
ATOM 1486 O O . GLU A 1 191 ? 4.996 4.113 8.381 1.00 87.75 191 GLU A O 1
ATOM 1491 N N . VAL A 1 192 ? 6.511 3.994 10.038 1.00 90.94 192 VAL A N 1
ATOM 1492 C CA . VAL A 1 192 ? 7.523 3.287 9.245 1.00 90.94 192 VAL A CA 1
ATOM 1493 C C . VAL A 1 192 ? 7.039 1.880 8.890 1.00 90.94 192 VAL A C 1
ATOM 1495 O O . VAL A 1 192 ? 7.068 1.505 7.719 1.00 90.94 192 VAL A O 1
ATOM 1498 N N . GLN A 1 193 ? 6.537 1.115 9.861 1.00 93.62 193 GLN A N 1
ATOM 1499 C CA . GLN A 1 193 ? 6.021 -0.233 9.605 1.00 93.62 193 GLN A CA 1
ATOM 1500 C C . GLN A 1 193 ? 4.743 -0.222 8.763 1.00 93.62 193 GLN A C 1
ATOM 1502 O O . GLN A 1 193 ? 4.587 -1.071 7.891 1.00 93.62 193 GLN A O 1
ATOM 1507 N N . ALA A 1 194 ? 3.859 0.757 8.943 1.00 94.62 194 ALA A N 1
ATOM 1508 C CA . ALA A 1 194 ? 2.665 0.896 8.122 1.00 94.62 194 ALA A CA 1
ATOM 1509 C C . ALA A 1 194 ? 2.998 1.341 6.683 1.00 94.62 194 ALA A C 1
ATOM 1511 O O . ALA A 1 194 ? 2.322 0.924 5.748 1.00 94.62 194 ALA A O 1
ATOM 1512 N N . ASN A 1 195 ? 4.088 2.085 6.446 1.00 94.31 195 ASN A N 1
ATOM 1513 C CA . ASN A 1 195 ? 4.631 2.283 5.091 1.00 94.31 195 ASN A CA 1
ATOM 1514 C C . ASN A 1 195 ? 5.118 0.979 4.453 1.00 94.31 195 ASN A C 1
ATOM 1516 O O . ASN A 1 195 ? 4.831 0.722 3.285 1.00 94.31 195 ASN A O 1
ATOM 1520 N N . MET A 1 196 ? 5.844 0.154 5.211 1.00 95.56 196 MET A N 1
ATOM 1521 C CA . MET A 1 196 ? 6.290 -1.156 4.730 1.00 95.56 196 MET A CA 1
ATOM 1522 C C . MET A 1 196 ? 5.088 -2.063 4.435 1.00 95.56 196 MET A C 1
ATOM 1524 O O . MET A 1 196 ? 5.035 -2.698 3.385 1.00 95.56 196 MET A O 1
ATOM 1528 N N . GLY A 1 197 ? 4.086 -2.069 5.319 1.00 97.81 197 GLY A N 1
ATOM 1529 C CA . GLY A 1 197 ? 2.843 -2.819 5.146 1.00 97.81 197 GLY A CA 1
ATOM 1530 C C . GLY A 1 197 ? 2.044 -2.346 3.934 1.00 97.81 197 GLY A C 1
ATOM 1531 O O . GLY A 1 197 ? 1.632 -3.170 3.127 1.00 97.81 197 GLY A O 1
ATOM 1532 N N . MET A 1 198 ? 1.908 -1.032 3.740 1.00 98.25 198 MET A N 1
ATOM 1533 C CA . MET A 1 198 ? 1.300 -0.434 2.547 1.00 98.25 198 MET A CA 1
ATOM 1534 C C . MET A 1 198 ? 1.971 -0.938 1.262 1.00 98.25 198 MET A C 1
ATOM 1536 O O . MET A 1 198 ? 1.284 -1.360 0.332 1.00 98.25 198 MET A O 1
ATOM 1540 N N . ALA A 1 199 ? 3.308 -0.925 1.207 1.00 97.75 199 ALA A N 1
ATOM 1541 C CA . ALA A 1 199 ? 4.053 -1.415 0.050 1.00 97.75 199 ALA A CA 1
ATOM 1542 C C . ALA A 1 199 ? 3.851 -2.924 -0.166 1.00 97.75 199 ALA A C 1
ATOM 1544 O O . ALA A 1 199 ? 3.612 -3.347 -1.294 1.00 97.75 199 ALA A O 1
ATOM 1545 N N . ALA A 1 200 ? 3.891 -3.727 0.899 1.00 98.44 200 ALA A N 1
ATOM 1546 C CA . ALA A 1 200 ? 3.687 -5.173 0.825 1.00 98.44 200 ALA A CA 1
ATOM 1547 C C . ALA A 1 200 ? 2.255 -5.561 0.410 1.00 98.44 200 ALA A C 1
ATOM 1549 O O . ALA A 1 200 ? 2.071 -6.546 -0.304 1.00 98.44 200 ALA A O 1
ATOM 1550 N N . LEU A 1 201 ? 1.247 -4.784 0.825 1.00 98.69 201 LEU A N 1
ATOM 1551 C CA . LEU A 1 201 ? -0.157 -4.992 0.464 1.00 98.69 201 LEU A CA 1
ATOM 1552 C C . LEU A 1 201 ? -0.449 -4.594 -0.987 1.00 98.69 201 LEU A C 1
ATOM 1554 O O . LEU A 1 201 ? -1.134 -5.332 -1.686 1.00 98.69 201 LEU A O 1
ATOM 1558 N N . LEU A 1 202 ? 0.065 -3.449 -1.451 1.00 98.56 202 LEU A N 1
ATOM 1559 C CA . LEU A 1 202 ? -0.186 -2.967 -2.817 1.00 98.56 202 LEU A CA 1
ATOM 1560 C C . LEU A 1 202 ? 0.719 -3.604 -3.866 1.00 98.56 202 LEU A C 1
ATOM 1562 O O . LEU A 1 202 ? 0.317 -3.721 -5.018 1.00 98.56 202 LEU A O 1
ATOM 1566 N N . MET A 1 203 ? 1.938 -3.984 -3.489 1.00 98.50 203 MET A N 1
ATOM 1567 C CA . MET A 1 203 ? 2.948 -4.549 -4.383 1.00 98.50 203 MET A CA 1
ATOM 1568 C C . MET A 1 203 ? 3.549 -5.825 -3.765 1.00 98.50 203 MET A C 1
ATOM 1570 O O . MET A 1 203 ? 4.724 -5.824 -3.357 1.00 98.50 203 MET A O 1
ATOM 1574 N N . PRO A 1 204 ? 2.771 -6.928 -3.674 1.00 98.31 204 PRO A N 1
ATOM 1575 C CA . PRO A 1 204 ? 3.239 -8.162 -3.054 1.00 98.31 204 PRO A CA 1
ATOM 1576 C C . PRO A 1 204 ? 4.508 -8.675 -3.725 1.00 98.31 204 PRO A C 1
ATOM 1578 O O . PRO A 1 204 ? 4.545 -8.862 -4.942 1.00 98.31 204 PRO A O 1
ATOM 1581 N N . ARG A 1 205 ? 5.551 -8.912 -2.919 1.00 97.25 205 ARG A N 1
ATOM 1582 C CA . ARG A 1 205 ? 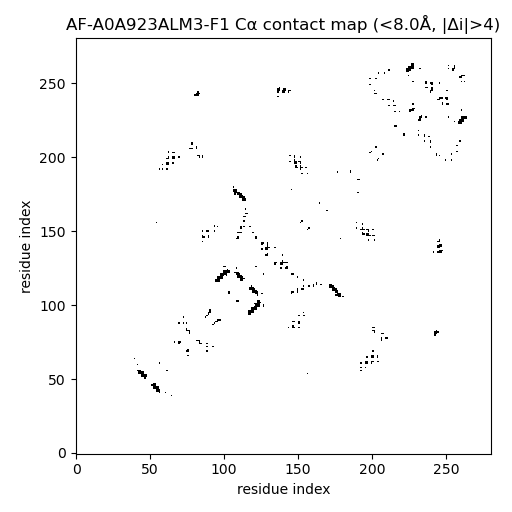6.936 -9.102 -3.380 1.00 97.25 205 ARG A CA 1
ATOM 1583 C C . ARG A 1 205 ? 7.084 -10.045 -4.571 1.00 97.25 205 ARG A C 1
ATOM 1585 O O . ARG A 1 205 ? 7.702 -9.673 -5.560 1.00 97.25 205 ARG A O 1
ATOM 1592 N N . SER A 1 206 ? 6.530 -11.255 -4.476 1.00 96.38 206 SER A N 1
ATOM 1593 C CA . SER A 1 206 ? 6.696 -12.267 -5.524 1.00 96.38 206 SER A CA 1
ATOM 1594 C C . SER A 1 206 ? 5.943 -11.908 -6.802 1.00 96.38 206 SER A C 1
ATOM 1596 O O . SER A 1 206 ? 6.471 -12.108 -7.883 1.00 96.38 206 SER A O 1
ATOM 1598 N N . VAL A 1 207 ? 4.731 -11.352 -6.689 1.00 97.94 207 VAL A N 1
ATOM 1599 C CA . VAL A 1 207 ? 3.932 -10.955 -7.859 1.00 97.94 207 VAL A CA 1
ATOM 1600 C C . VAL A 1 207 ? 4.587 -9.766 -8.552 1.00 97.94 207 VAL A C 1
ATOM 1602 O O . VAL A 1 207 ? 4.783 -9.793 -9.761 1.00 97.94 207 VAL A O 1
ATOM 1605 N N . PHE A 1 208 ? 5.009 -8.763 -7.783 1.00 98.12 208 PHE A N 1
ATOM 1606 C CA . PHE A 1 208 ? 5.687 -7.585 -8.314 1.00 98.12 208 PHE A CA 1
ATOM 1607 C C . PHE A 1 208 ? 7.014 -7.933 -9.000 1.00 98.12 208 PHE A C 1
ATOM 1609 O O . PHE A 1 208 ? 7.265 -7.453 -10.101 1.00 98.12 208 PHE A O 1
ATOM 1616 N N . ALA A 1 209 ? 7.831 -8.804 -8.396 1.00 96.81 209 ALA A N 1
ATOM 1617 C CA . ALA A 1 209 ? 9.078 -9.271 -9.002 1.00 96.81 209 ALA A CA 1
ATOM 1618 C C . ALA A 1 209 ? 8.833 -10.033 -10.315 1.00 96.81 209 ALA A C 1
ATOM 1620 O O . ALA A 1 209 ? 9.461 -9.718 -11.320 1.00 96.81 209 ALA A O 1
ATOM 1621 N N . SER A 1 210 ? 7.877 -10.966 -10.348 1.00 95.94 210 SER A N 1
ATOM 1622 C CA . SER A 1 210 ? 7.570 -11.714 -11.573 1.00 95.94 210 SER A CA 1
ATOM 1623 C C . SER A 1 210 ? 7.039 -10.818 -12.693 1.00 95.94 210 SER A C 1
ATOM 1625 O O . SER A 1 210 ? 7.456 -10.964 -13.837 1.00 95.94 210 SER A O 1
ATOM 1627 N N . VAL A 1 211 ? 6.166 -9.850 -12.388 1.00 97.00 211 VAL A N 1
ATOM 1628 C CA . VAL A 1 211 ? 5.702 -8.885 -13.401 1.00 97.00 211 VAL A CA 1
ATOM 1629 C C . VAL A 1 211 ? 6.864 -8.012 -13.886 1.00 97.00 211 VAL A C 1
ATOM 1631 O O . VAL A 1 211 ? 6.941 -7.711 -15.077 1.00 97.00 211 VAL A O 1
ATOM 1634 N N . ALA A 1 212 ? 7.803 -7.644 -13.008 1.00 96.19 212 ALA A N 1
ATOM 1635 C CA . ALA A 1 212 ? 9.000 -6.902 -13.396 1.00 96.19 212 ALA A CA 1
ATOM 1636 C C . ALA A 1 212 ? 9.894 -7.710 -14.353 1.00 96.19 212 ALA A C 1
ATOM 1638 O O . ALA A 1 212 ? 10.307 -7.189 -15.386 1.00 96.19 212 ALA A O 1
ATOM 1639 N N . GLU A 1 213 ? 10.143 -8.987 -14.054 1.00 94.50 213 GLU A N 1
ATOM 1640 C CA . GLU A 1 213 ? 10.906 -9.902 -14.915 1.00 94.50 213 GLU A CA 1
ATOM 1641 C C . GLU A 1 213 ? 10.243 -10.077 -16.287 1.00 94.50 213 GLU A C 1
ATOM 1643 O O . GLU A 1 213 ? 10.897 -9.911 -17.318 1.00 94.50 213 GLU A O 1
ATOM 1648 N N . LEU A 1 214 ? 8.929 -10.326 -16.313 1.00 93.38 214 LEU A N 1
ATOM 1649 C CA . LEU A 1 214 ? 8.157 -10.442 -17.554 1.00 93.38 214 LEU A CA 1
ATOM 1650 C C . LEU A 1 214 ? 8.206 -9.152 -18.384 1.00 93.38 214 LEU A C 1
ATOM 1652 O O . LEU A 1 214 ? 8.328 -9.208 -19.606 1.00 93.38 214 LEU A O 1
ATOM 1656 N N . SER A 1 215 ? 8.176 -7.991 -17.726 1.00 93.88 215 SER A N 1
ATOM 1657 C CA . SER A 1 215 ? 8.249 -6.681 -18.388 1.00 93.88 215 SER A CA 1
ATOM 1658 C C . SER A 1 215 ? 9.634 -6.371 -18.967 1.00 93.88 215 SER A C 1
ATOM 1660 O O . SER A 1 215 ? 9.758 -5.517 -19.844 1.00 93.88 215 SER A O 1
ATOM 1662 N N . LEU A 1 216 ? 10.687 -7.045 -18.495 1.00 92.62 216 LEU A N 1
ATOM 1663 C CA . LEU A 1 216 ? 12.044 -6.903 -19.025 1.00 92.62 216 LEU A CA 1
ATOM 1664 C C . LEU A 1 216 ? 12.314 -7.822 -20.223 1.00 92.62 216 LEU A C 1
ATOM 1666 O O . LEU A 1 216 ? 13.161 -7.485 -21.050 1.00 92.62 216 LEU A O 1
ATOM 1670 N N . ALA A 1 217 ? 11.583 -8.933 -20.357 1.00 89.81 217 ALA A N 1
ATOM 1671 C CA . ALA A 1 217 ? 11.801 -9.928 -21.410 1.00 89.81 217 ALA A CA 1
ATOM 1672 C C . ALA A 1 217 ? 11.859 -9.354 -22.849 1.00 89.81 217 ALA A C 1
ATOM 1674 O O . ALA A 1 217 ? 12.733 -9.779 -23.610 1.00 89.81 217 ALA A O 1
ATOM 1675 N N . PRO A 1 218 ? 11.031 -8.361 -23.246 1.00 89.75 218 PRO A N 1
ATOM 1676 C CA . PRO A 1 218 ? 11.087 -7.781 -24.593 1.00 89.75 218 PRO A CA 1
ATOM 1677 C C . PRO A 1 218 ? 12.393 -7.045 -24.930 1.00 89.75 218 PRO A C 1
ATOM 1679 O O . PRO A 1 218 ? 12.680 -6.821 -26.103 1.00 89.75 218 PRO A O 1
ATOM 1682 N N . PHE A 1 219 ? 13.192 -6.662 -23.929 1.00 87.75 219 PHE A N 1
ATOM 1683 C CA . PHE A 1 219 ? 14.461 -5.951 -24.123 1.00 87.75 219 PHE A CA 1
ATOM 1684 C C . PHE A 1 219 ? 15.660 -6.898 -24.291 1.00 87.75 219 PHE A C 1
ATOM 1686 O O . PHE A 1 219 ? 16.794 -6.436 -24.417 1.00 87.75 219 PHE A O 1
ATOM 1693 N N . GLY A 1 220 ? 15.425 -8.215 -24.308 1.00 86.75 220 GLY A N 1
ATOM 1694 C CA . GLY A 1 220 ? 16.477 -9.222 -24.382 1.00 86.75 220 GLY A CA 1
ATOM 1695 C C . GLY A 1 220 ? 17.205 -9.402 -23.042 1.00 86.75 220 GLY A C 1
ATOM 1696 O O . GLY A 1 220 ? 16.607 -9.191 -21.986 1.00 86.75 220 GLY A O 1
ATOM 1697 N N . PRO A 1 221 ? 18.482 -9.829 -23.045 1.00 84.94 221 PRO A N 1
ATOM 1698 C CA . PRO A 1 221 ? 19.240 -10.049 -21.819 1.00 84.94 221 PRO A CA 1
ATOM 1699 C C . PRO A 1 221 ? 19.538 -8.714 -21.124 1.00 84.94 221 PRO A C 1
ATOM 1701 O O . PRO 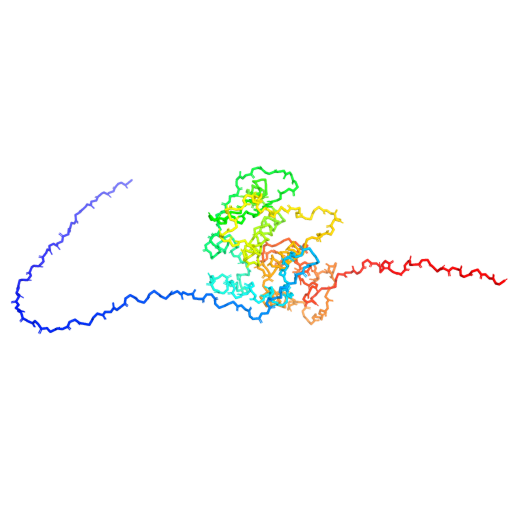A 1 221 ? 20.529 -8.043 -21.407 1.00 84.94 221 PRO A O 1
ATOM 1704 N N . VAL A 1 222 ? 18.667 -8.336 -20.193 1.00 85.12 222 VAL A N 1
ATOM 1705 C CA . VAL A 1 222 ? 18.860 -7.204 -19.287 1.00 85.12 222 VAL A CA 1
ATOM 1706 C C . VAL A 1 222 ? 19.278 -7.748 -17.930 1.00 85.12 222 VAL A C 1
ATOM 1708 O O . VAL A 1 222 ? 18.585 -8.582 -17.354 1.00 85.12 222 VAL A O 1
ATOM 1711 N N . VAL A 1 223 ? 20.402 -7.259 -17.407 1.00 85.75 223 VAL A N 1
ATOM 1712 C CA . VAL A 1 223 ? 20.870 -7.585 -16.056 1.00 85.75 223 VAL A CA 1
ATOM 1713 C C . VAL A 1 223 ? 20.501 -6.421 -15.135 1.00 85.75 223 VAL A C 1
ATOM 1715 O O . VAL A 1 223 ? 21.045 -5.328 -15.308 1.00 85.75 223 VAL A O 1
ATOM 1718 N N . PRO A 1 224 ? 19.570 -6.603 -14.182 1.00 89.19 224 PRO A N 1
ATOM 1719 C CA . PRO A 1 224 ? 19.313 -5.593 -13.168 1.00 89.19 224 PRO A CA 1
ATOM 1720 C C . PRO A 1 224 ? 20.537 -5.383 -12.252 1.00 89.19 224 PRO A C 1
ATOM 1722 O O . PRO A 1 224 ? 21.351 -6.296 -12.101 1.00 89.19 224 PRO A O 1
ATOM 1725 N N . PRO A 1 225 ? 20.675 -4.215 -11.603 1.00 91.12 225 PRO A N 1
ATOM 1726 C CA . PRO A 1 225 ? 19.715 -3.116 -11.579 1.00 91.12 225 PRO A CA 1
ATOM 1727 C C . PRO A 1 225 ? 19.760 -2.235 -12.838 1.00 91.12 225 PRO A C 1
ATOM 1729 O O . PRO A 1 225 ? 20.825 -1.789 -13.261 1.00 91.12 225 PRO A O 1
ATOM 1732 N N . VAL A 1 226 ? 18.593 -1.897 -13.394 1.00 90.44 226 VAL A N 1
ATOM 1733 C CA . VAL A 1 226 ? 18.491 -0.903 -14.476 1.00 90.44 226 VAL A CA 1
ATOM 1734 C C . VAL A 1 226 ? 18.426 0.517 -13.911 1.00 90.44 226 VAL A C 1
ATOM 1736 O O . VAL A 1 226 ? 17.841 0.755 -12.856 1.00 90.44 226 VAL A O 1
ATOM 1739 N N . GLY A 1 227 ? 19.001 1.495 -14.612 1.00 88.19 227 GLY A N 1
ATOM 1740 C CA . GLY A 1 227 ? 18.902 2.897 -14.196 1.00 88.19 227 GLY A CA 1
ATOM 1741 C C . GLY A 1 227 ? 17.490 3.454 -14.412 1.00 88.19 227 GLY A C 1
ATOM 1742 O O . GLY A 1 227 ? 16.935 3.312 -15.504 1.00 88.19 227 GLY A O 1
ATOM 1743 N N . ALA A 1 228 ? 16.930 4.148 -13.414 1.00 84.81 228 ALA A N 1
ATOM 1744 C CA . ALA A 1 228 ? 15.573 4.720 -13.459 1.00 84.81 228 ALA A CA 1
ATOM 1745 C C . ALA A 1 228 ? 15.314 5.670 -14.648 1.00 84.81 228 ALA A C 1
ATOM 1747 O O . ALA A 1 228 ? 14.184 5.819 -15.109 1.00 84.81 228 ALA A O 1
ATOM 1748 N N . THR A 1 229 ? 16.366 6.316 -15.154 1.00 86.75 229 THR A N 1
ATOM 1749 C CA . THR A 1 229 ? 16.314 7.283 -16.261 1.00 86.75 229 THR A CA 1
ATOM 1750 C C . THR A 1 229 ? 16.621 6.663 -17.627 1.00 86.75 229 THR A C 1
ATOM 1752 O O . THR A 1 229 ? 16.604 7.368 -18.636 1.00 86.75 229 THR A O 1
ATOM 1755 N N . THR A 1 230 ? 16.891 5.360 -17.701 1.00 90.19 230 THR A N 1
ATOM 1756 C CA . THR A 1 230 ? 17.050 4.651 -18.981 1.00 90.19 230 THR A CA 1
ATOM 1757 C C . THR A 1 230 ? 15.687 4.422 -19.643 1.00 90.19 230 THR A C 1
ATOM 1759 O O . THR A 1 230 ? 14.652 4.492 -18.980 1.00 90.19 230 THR A O 1
ATOM 1762 N N . LEU A 1 231 ? 15.654 4.147 -20.953 1.00 90.19 231 LEU A N 1
ATOM 1763 C CA . LEU A 1 231 ? 14.401 3.804 -21.645 1.00 90.19 231 LEU A CA 1
ATOM 1764 C C . LEU A 1 231 ? 13.748 2.555 -21.036 1.00 90.19 231 LEU A C 1
ATOM 1766 O O . LEU A 1 231 ? 12.563 2.590 -20.715 1.00 90.19 231 LEU A O 1
ATOM 1770 N N . THR A 1 232 ? 14.539 1.508 -20.793 1.00 92.06 232 THR A N 1
ATOM 1771 C CA . THR A 1 232 ? 14.103 0.272 -20.129 1.00 92.06 232 THR A CA 1
ATOM 1772 C C . THR A 1 232 ? 13.593 0.536 -18.714 1.00 92.06 232 THR A C 1
ATOM 1774 O O . THR A 1 232 ? 12.510 0.083 -18.361 1.00 92.06 232 THR A O 1
ATOM 1777 N N . GLY A 1 233 ? 14.323 1.320 -17.913 1.00 92.88 233 GLY A N 1
ATOM 1778 C CA . GLY A 1 233 ? 13.916 1.663 -16.548 1.00 92.88 233 GLY A CA 1
ATOM 1779 C C . GLY A 1 233 ? 12.617 2.468 -16.494 1.00 92.88 233 GLY A C 1
ATOM 1780 O O . GLY A 1 233 ? 11.748 2.162 -15.681 1.00 92.88 233 GLY A O 1
ATOM 1781 N N . ARG A 1 234 ? 12.440 3.451 -17.390 1.00 93.69 234 ARG A N 1
ATOM 1782 C CA . ARG A 1 234 ? 11.182 4.207 -17.503 1.00 93.69 234 ARG A CA 1
ATOM 1783 C C . ARG A 1 234 ? 10.016 3.307 -17.894 1.00 93.69 234 ARG A C 1
ATOM 1785 O O . ARG A 1 234 ? 8.984 3.364 -17.238 1.00 93.69 234 ARG A O 1
ATOM 1792 N N . HIS A 1 235 ? 10.202 2.462 -18.908 1.00 94.06 235 HIS A N 1
ATOM 1793 C CA . HIS A 1 235 ? 9.174 1.520 -19.342 1.00 94.06 235 HIS A CA 1
ATOM 1794 C C . HIS A 1 235 ? 8.762 0.575 -18.208 1.00 94.06 235 HIS A C 1
ATOM 1796 O O . HIS A 1 235 ? 7.575 0.444 -17.927 1.00 94.06 235 HIS A O 1
ATOM 1802 N N . LEU A 1 236 ? 9.735 -0.011 -17.504 1.00 95.50 236 LEU A N 1
ATOM 1803 C CA . LEU A 1 236 ? 9.488 -0.899 -16.370 1.00 95.50 236 LEU A CA 1
ATOM 1804 C C . LEU A 1 236 ? 8.662 -0.212 -15.270 1.00 95.50 236 LEU A C 1
ATOM 1806 O O . LEU A 1 236 ? 7.692 -0.780 -14.773 1.00 95.50 236 LEU A O 1
ATOM 1810 N N . VAL A 1 237 ? 9.021 1.025 -14.911 1.00 95.81 237 VAL A N 1
ATOM 1811 C CA . VAL A 1 237 ? 8.283 1.822 -13.916 1.00 95.81 237 VAL A CA 1
ATOM 1812 C C . VAL A 1 237 ? 6.864 2.108 -14.380 1.00 95.81 237 VAL A C 1
ATOM 1814 O O . VAL A 1 237 ? 5.940 1.978 -13.582 1.00 95.81 237 VAL A O 1
ATOM 1817 N N . ASP A 1 238 ? 6.685 2.505 -15.637 1.00 94.94 238 ASP A N 1
ATOM 1818 C CA . ASP A 1 238 ? 5.378 2.887 -16.166 1.00 94.94 238 ASP A CA 1
ATOM 1819 C C . ASP A 1 238 ? 4.440 1.670 -16.233 1.00 94.94 238 ASP A C 1
ATOM 1821 O O . ASP A 1 238 ? 3.309 1.752 -15.750 1.00 94.94 238 ASP A O 1
ATOM 1825 N N . VAL A 1 239 ? 4.934 0.518 -16.705 1.00 95.31 239 VAL A N 1
ATOM 1826 C CA . VAL A 1 239 ? 4.176 -0.745 -16.745 1.00 95.31 239 VAL A CA 1
ATOM 1827 C C . VAL A 1 239 ? 3.772 -1.195 -15.343 1.00 95.31 239 VAL A C 1
ATOM 1829 O O . VAL A 1 239 ? 2.600 -1.490 -15.107 1.00 95.31 239 VAL A O 1
ATOM 1832 N N . LEU A 1 240 ? 4.700 -1.220 -14.384 1.00 96.62 240 LEU A N 1
ATOM 1833 C CA . LEU A 1 240 ? 4.399 -1.673 -13.023 1.00 96.62 240 LEU A CA 1
ATOM 1834 C C . LEU A 1 240 ? 3.492 -0.695 -12.273 1.00 96.62 240 LEU A C 1
ATOM 1836 O O . LEU A 1 240 ? 2.561 -1.123 -11.592 1.00 96.62 240 LEU A O 1
ATOM 1840 N N . ALA A 1 241 ? 3.715 0.612 -12.416 1.00 95.69 241 ALA A N 1
ATOM 1841 C CA . ALA A 1 241 ? 2.853 1.621 -11.809 1.00 95.69 241 ALA A CA 1
ATOM 1842 C C . ALA A 1 241 ? 1.415 1.511 -12.330 1.00 95.69 241 ALA A C 1
ATOM 1844 O O . ALA A 1 241 ? 0.472 1.560 -11.539 1.00 95.69 241 ALA A O 1
ATOM 1845 N N . GLN A 1 242 ? 1.249 1.304 -13.639 1.00 95.06 242 GLN A N 1
ATOM 1846 C CA . GLN A 1 242 ? -0.061 1.117 -14.252 1.00 95.06 242 GLN A CA 1
ATOM 1847 C C . GLN A 1 242 ? -0.720 -0.191 -13.801 1.00 95.06 242 GLN A C 1
ATOM 1849 O O . GLN A 1 242 ? -1.870 -0.172 -13.366 1.00 95.06 242 GLN A O 1
ATOM 1854 N N . SER A 1 243 ? 0.014 -1.304 -13.845 1.00 95.88 243 SER A N 1
ATOM 1855 C CA . SER A 1 243 ? -0.520 -2.640 -13.553 1.00 95.88 243 SER A CA 1
ATOM 1856 C C . SER A 1 243 ? -0.963 -2.779 -12.092 1.00 95.88 243 SER A C 1
ATOM 1858 O O . SER A 1 243 ? -2.058 -3.258 -11.808 1.00 95.88 243 SER A O 1
ATOM 1860 N N . PHE A 1 244 ? -0.154 -2.290 -11.148 1.00 97.06 244 PHE A N 1
ATOM 1861 C CA . PHE A 1 244 ? -0.480 -2.325 -9.717 1.00 97.06 244 PHE A CA 1
ATOM 1862 C C . PHE A 1 244 ? -1.349 -1.136 -9.261 1.00 97.06 244 PHE A C 1
ATOM 1864 O O . PHE A 1 244 ? -1.786 -1.090 -8.107 1.00 97.06 244 PHE A O 1
ATOM 1871 N N . GLN A 1 245 ? -1.620 -0.178 -10.158 1.00 95.56 245 GLN A N 1
ATOM 1872 C CA . GLN A 1 245 ? -2.311 1.085 -9.874 1.00 95.56 245 GLN A CA 1
ATOM 1873 C C . GLN A 1 245 ? -1.702 1.838 -8.682 1.00 95.56 245 GLN A C 1
ATOM 1875 O O . GLN A 1 245 ? -2.386 2.205 -7.723 1.00 95.56 245 GLN A O 1
ATOM 1880 N N . VAL A 1 246 ? -0.390 2.050 -8.740 1.00 95.38 246 VAL A N 1
ATOM 1881 C CA . VAL A 1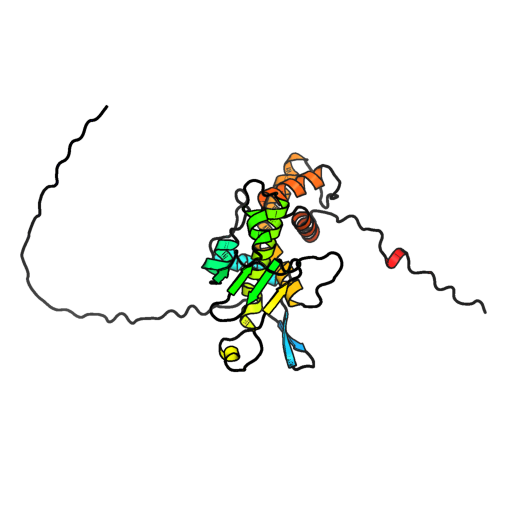 246 ? 0.387 2.800 -7.746 1.00 95.38 246 VAL A CA 1
ATOM 1882 C C . VAL A 1 246 ? 1.062 4.003 -8.399 1.00 95.38 246 VAL A C 1
ATOM 1884 O O . VAL A 1 246 ? 1.163 4.108 -9.619 1.00 95.38 246 VAL A O 1
ATOM 1887 N N . SER A 1 247 ? 1.566 4.938 -7.592 1.00 91.94 247 SER A N 1
ATOM 1888 C CA . SER A 1 247 ? 2.375 6.031 -8.141 1.00 91.94 247 SER A CA 1
ATOM 1889 C C . SER A 1 247 ? 3.697 5.510 -8.725 1.00 91.94 247 SER A C 1
ATOM 1891 O O . SER A 1 247 ? 4.292 4.567 -8.199 1.00 91.94 247 SER A O 1
ATOM 1893 N N . ARG A 1 248 ? 4.227 6.196 -9.748 1.00 93.00 248 ARG A N 1
ATOM 1894 C CA . ARG A 1 248 ? 5.563 5.906 -10.309 1.00 93.00 248 ARG A CA 1
ATOM 1895 C C . ARG A 1 248 ? 6.649 5.900 -9.232 1.00 93.00 248 ARG A C 1
ATOM 1897 O O . ARG A 1 248 ? 7.518 5.038 -9.233 1.00 93.00 248 ARG A O 1
ATOM 1904 N N . ARG A 1 249 ? 6.573 6.834 -8.275 1.00 91.88 249 ARG A N 1
ATOM 1905 C CA . ARG A 1 249 ? 7.513 6.912 -7.147 1.00 91.88 249 ARG A CA 1
ATOM 1906 C C . ARG A 1 249 ? 7.466 5.655 -6.275 1.00 91.88 249 ARG A C 1
ATOM 1908 O O . ARG A 1 249 ? 8.520 5.150 -5.909 1.00 91.88 249 ARG A O 1
ATOM 1915 N N . ALA A 1 250 ? 6.273 5.150 -5.959 1.00 92.31 250 ALA A N 1
ATOM 1916 C CA . ALA A 1 250 ? 6.125 3.920 -5.182 1.00 92.31 250 ALA A CA 1
ATOM 1917 C C . ALA A 1 250 ? 6.706 2.709 -5.932 1.00 92.31 250 ALA A C 1
ATOM 1919 O O . ALA A 1 250 ? 7.459 1.939 -5.339 1.00 92.31 250 ALA A O 1
ATOM 1920 N N . ALA A 1 251 ? 6.440 2.599 -7.239 1.00 95.31 251 ALA A N 1
ATOM 1921 C CA . ALA A 1 251 ? 7.014 1.547 -8.078 1.00 95.31 251 ALA A CA 1
ATOM 1922 C C . ALA A 1 251 ? 8.552 1.616 -8.129 1.00 95.31 251 ALA A C 1
ATOM 1924 O O . ALA A 1 251 ? 9.208 0.592 -7.976 1.00 95.31 251 ALA A O 1
ATOM 1925 N N . VAL A 1 252 ? 9.138 2.813 -8.267 1.00 95.06 252 VAL A N 1
ATOM 1926 C CA . VAL A 1 252 ? 10.600 3.024 -8.241 1.00 95.06 252 VAL A CA 1
ATOM 1927 C C . VAL A 1 252 ? 11.218 2.563 -6.922 1.00 95.06 252 VAL A C 1
ATOM 1929 O O . VAL A 1 252 ? 12.209 1.836 -6.934 1.00 95.06 252 VAL A O 1
ATOM 1932 N N . ILE A 1 253 ? 10.634 2.959 -5.785 1.00 93.38 253 ILE A N 1
ATOM 1933 C CA . ILE A 1 253 ? 11.121 2.545 -4.460 1.00 93.38 253 ILE A CA 1
ATOM 1934 C C . ILE A 1 253 ? 11.074 1.020 -4.348 1.00 93.38 253 ILE A C 1
ATOM 1936 O O . ILE A 1 253 ? 12.071 0.404 -3.982 1.00 93.38 253 ILE A O 1
ATOM 1940 N N . ARG A 1 254 ? 9.955 0.404 -4.742 1.00 96.38 254 ARG A N 1
ATOM 1941 C CA . ARG A 1 254 ? 9.786 -1.048 -4.677 1.00 96.38 254 ARG A CA 1
ATOM 1942 C C . ARG A 1 254 ? 10.754 -1.797 -5.593 1.00 96.38 254 ARG A C 1
ATOM 1944 O O . ARG A 1 254 ? 11.351 -2.780 -5.174 1.00 96.38 254 ARG A O 1
ATOM 1951 N N . LEU A 1 255 ? 10.958 -1.321 -6.820 1.00 96.81 255 LEU A N 1
ATOM 1952 C CA . LEU A 1 255 ? 11.948 -1.874 -7.747 1.00 96.81 255 LEU A CA 1
ATOM 1953 C C . LEU A 1 255 ? 13.365 -1.810 -7.169 1.00 96.81 255 LEU A C 1
ATOM 1955 O O . LEU A 1 255 ? 14.124 -2.766 -7.312 1.00 96.81 255 LEU A O 1
ATOM 1959 N N . ALA A 1 256 ? 13.715 -0.710 -6.502 1.00 95.19 256 ALA A N 1
ATOM 1960 C CA . ALA A 1 256 ? 15.015 -0.561 -5.862 1.00 95.19 256 ALA A CA 1
ATOM 1961 C C . ALA A 1 256 ? 15.189 -1.494 -4.655 1.00 95.19 256 ALA A C 1
ATOM 1963 O O . ALA A 1 256 ? 16.212 -2.165 -4.548 1.00 95.19 256 ALA A O 1
ATOM 1964 N N . GLU A 1 257 ? 14.177 -1.604 -3.788 1.00 93.94 257 GLU A N 1
ATOM 1965 C CA . GLU A 1 257 ? 14.167 -2.549 -2.657 1.00 93.94 257 GLU A CA 1
ATOM 1966 C C . GLU A 1 257 ? 14.351 -4.007 -3.097 1.00 93.94 257 GLU A C 1
ATOM 1968 O O . GLU A 1 257 ? 14.913 -4.820 -2.362 1.00 93.94 257 GLU A O 1
ATOM 1973 N N . LEU A 1 258 ? 13.860 -4.344 -4.291 1.00 95.00 258 LEU A N 1
ATOM 1974 C CA . LEU A 1 258 ? 13.948 -5.682 -4.870 1.00 95.00 258 LEU A CA 1
ATOM 1975 C C . LEU A 1 258 ? 15.170 -5.878 -5.779 1.00 95.00 258 LEU A C 1
ATOM 1977 O O . LEU A 1 258 ? 15.332 -6.958 -6.336 1.00 95.00 258 LEU A O 1
ATOM 1981 N N . GLY A 1 259 ? 16.034 -4.869 -5.923 1.00 94.88 259 GLY A N 1
ATOM 1982 C CA . GLY A 1 259 ? 17.263 -4.957 -6.716 1.00 94.88 259 GLY A CA 1
ATOM 1983 C C . GLY A 1 259 ? 17.068 -4.857 -8.233 1.00 94.88 259 GLY A C 1
ATOM 1984 O O . GLY A 1 259 ? 18.029 -5.011 -8.982 1.00 94.88 259 GLY A O 1
ATOM 1985 N N . PHE A 1 260 ? 15.857 -4.552 -8.707 1.00 94.50 260 PHE A N 1
ATOM 1986 C CA . PHE A 1 260 ? 15.589 -4.350 -10.133 1.00 94.50 260 PHE A CA 1
ATOM 1987 C C . PHE A 1 260 ? 16.082 -2.996 -10.644 1.00 94.50 260 PHE A C 1
ATOM 1989 O O . PHE A 1 260 ? 16.311 -2.834 -11.842 1.00 94.50 260 PHE A O 1
ATOM 1996 N N . MET A 1 261 ? 16.242 -2.014 -9.756 1.00 93.56 261 MET A N 1
ATOM 1997 C CA . MET A 1 261 ? 16.579 -0.644 -10.127 1.00 93.56 261 MET A CA 1
ATOM 1998 C C . MET A 1 261 ? 17.637 -0.049 -9.209 1.00 93.56 261 MET A C 1
ATOM 2000 O O . MET A 1 261 ? 17.602 -0.234 -7.995 1.00 93.56 261 MET A O 1
ATOM 2004 N N . SER A 1 262 ? 18.551 0.725 -9.787 1.00 86.56 262 SER A N 1
ATOM 2005 C CA . SER A 1 262 ? 19.432 1.587 -9.016 1.00 86.56 262 SER A CA 1
ATOM 2006 C C . SER A 1 262 ? 18.748 2.940 -8.876 1.00 86.56 262 SER A C 1
ATOM 2008 O O . SER A 1 262 ? 18.420 3.614 -9.858 1.00 86.56 262 SER A O 1
ATOM 2010 N N . LEU A 1 263 ? 18.507 3.352 -7.634 1.00 76.38 263 LEU A N 1
ATOM 2011 C CA . LEU A 1 263 ? 18.285 4.764 -7.364 1.00 76.38 263 LEU A CA 1
ATOM 2012 C C . LEU A 1 263 ? 19.644 5.406 -7.601 1.00 76.38 263 LEU A C 1
ATOM 2014 O O . LEU A 1 263 ? 20.572 5.141 -6.839 1.00 76.38 263 LEU A O 1
ATOM 2018 N N . SER A 1 264 ? 19.805 6.156 -8.694 1.00 56.56 264 SER A N 1
ATOM 2019 C CA . SER A 1 264 ? 21.025 6.937 -8.898 1.00 56.56 264 SER A CA 1
ATOM 2020 C C . SER A 1 264 ? 21.311 7.683 -7.602 1.00 56.56 264 SER A C 1
ATOM 2022 O O . SER A 1 264 ? 20.477 8.470 -7.151 1.00 56.56 264 SER A O 1
ATOM 2024 N N . ALA A 1 265 ? 22.461 7.404 -6.993 1.00 40.84 265 ALA A N 1
ATOM 2025 C CA . ALA A 1 265 ? 22.926 8.165 -5.857 1.00 40.84 265 ALA A CA 1
ATOM 2026 C C . ALA A 1 265 ? 22.990 9.633 -6.303 1.00 40.84 265 ALA A C 1
ATOM 2028 O O . ALA A 1 265 ? 23.683 9.967 -7.265 1.00 40.84 265 ALA A O 1
ATOM 2029 N N . ALA A 1 266 ? 22.281 10.524 -5.609 1.00 35.06 266 ALA A N 1
ATOM 2030 C CA . ALA A 1 266 ? 22.904 11.815 -5.358 1.00 35.06 266 ALA A CA 1
ATOM 2031 C C . ALA A 1 266 ? 24.284 11.504 -4.742 1.00 35.06 266 ALA A C 1
ATOM 2033 O O . ALA A 1 266 ? 24.359 10.543 -3.966 1.00 35.06 266 ALA A O 1
ATOM 2034 N N . PRO A 1 267 ? 25.364 12.215 -5.113 1.00 33.09 267 PRO A N 1
ATOM 2035 C CA . PRO A 1 267 ? 26.688 11.937 -4.565 1.00 33.09 267 PRO A CA 1
ATOM 2036 C C . PRO A 1 267 ? 26.592 11.819 -3.043 1.00 33.09 267 PRO A C 1
ATOM 2038 O O . PRO A 1 267 ? 25.866 12.589 -2.410 1.00 33.09 267 PRO A O 1
ATOM 2041 N N . ASP A 1 268 ? 27.259 10.803 -2.491 1.00 37.44 268 ASP A N 1
ATOM 2042 C CA . ASP A 1 268 ? 27.279 10.522 -1.058 1.00 37.44 268 ASP A CA 1
ATOM 2043 C C . ASP A 1 268 ? 27.505 11.836 -0.286 1.00 37.44 268 ASP A C 1
ATOM 2045 O O . ASP A 1 268 ? 28.539 12.475 -0.490 1.00 37.44 268 ASP A O 1
ATOM 2049 N N . PRO A 1 269 ? 26.581 12.278 0.585 1.00 36.56 269 PRO A N 1
ATOM 2050 C CA . PRO A 1 269 ? 26.788 13.487 1.375 1.00 36.56 269 PRO A CA 1
ATOM 2051 C C . PRO A 1 269 ? 28.004 13.383 2.314 1.00 36.56 269 PRO A C 1
ATOM 2053 O O . PRO A 1 269 ? 28.461 14.405 2.814 1.00 36.56 269 PRO A O 1
ATOM 2056 N N . ARG A 1 270 ? 28.578 12.186 2.517 1.00 38.78 270 ARG A N 1
ATOM 2057 C CA . ARG A 1 270 ? 29.854 11.987 3.226 1.00 38.78 270 ARG A CA 1
ATOM 2058 C C . ARG A 1 270 ? 31.092 12.251 2.364 1.00 38.78 270 ARG A C 1
ATOM 2060 O O . ARG A 1 270 ? 32.186 12.351 2.905 1.00 38.78 270 ARG A O 1
ATOM 2067 N N . ALA A 1 271 ? 30.950 12.403 1.046 1.00 38.12 271 ALA A N 1
ATOM 2068 C CA . ALA A 1 271 ? 32.042 12.824 0.163 1.00 38.12 271 ALA A CA 1
ATOM 2069 C C . ALA A 1 271 ? 32.353 14.335 0.271 1.00 38.12 271 ALA A C 1
ATOM 2071 O O . ALA A 1 271 ? 33.236 14.831 -0.425 1.00 38.12 271 ALA A O 1
ATOM 2072 N N . LEU A 1 272 ? 31.643 15.061 1.146 1.00 38.97 272 LEU A N 1
ATOM 2073 C CA . LEU A 1 272 ? 31.854 16.475 1.466 1.00 38.97 272 LEU A CA 1
ATOM 2074 C C . LEU A 1 272 ? 32.021 16.711 2.979 1.00 38.97 272 LEU A C 1
ATOM 2076 O O . LEU A 1 272 ? 31.633 17.759 3.490 1.00 38.97 272 LEU A O 1
ATOM 2080 N N . GLU A 1 273 ? 32.605 15.761 3.712 1.00 37.03 273 GLU A N 1
ATOM 2081 C CA . GLU A 1 273 ? 33.177 16.082 5.026 1.00 37.03 273 GLU A CA 1
ATOM 2082 C C . GLU A 1 273 ? 34.408 16.987 4.802 1.00 37.03 273 GLU A C 1
ATOM 2084 O O . GLU A 1 273 ? 35.309 16.620 4.035 1.00 37.03 273 GLU A O 1
ATOM 2089 N N . PRO A 1 274 ? 34.478 18.187 5.406 1.00 38.97 274 PRO A N 1
ATOM 2090 C CA . PRO A 1 274 ? 35.666 19.015 5.314 1.00 38.97 274 PRO A CA 1
ATOM 2091 C C . PRO A 1 274 ? 36.822 18.289 6.001 1.00 38.97 274 PRO A C 1
ATOM 2093 O O . PRO A 1 274 ? 36.715 17.868 7.149 1.00 38.97 274 PRO A O 1
ATOM 2096 N N . VAL A 1 275 ? 37.949 18.166 5.297 1.00 45.69 275 VAL A N 1
ATOM 2097 C CA . VAL A 1 275 ? 39.224 17.759 5.893 1.00 45.69 275 VAL A CA 1
ATOM 2098 C C . VAL A 1 275 ? 39.514 18.719 7.047 1.00 45.69 275 VAL A C 1
ATOM 2100 O O . VAL A 1 275 ? 39.896 19.869 6.815 1.00 45.69 275 VAL A O 1
ATOM 2103 N N . GLU A 1 276 ? 39.324 18.260 8.284 1.00 41.56 276 GLU A N 1
ATOM 2104 C CA . GLU A 1 276 ? 39.847 18.925 9.472 1.00 41.56 276 GLU A CA 1
ATOM 2105 C C . GLU A 1 276 ? 41.360 19.057 9.288 1.00 41.56 276 GLU A C 1
ATOM 2107 O O . GLU A 1 276 ? 42.132 18.101 9.403 1.00 41.56 276 GLU A O 1
ATOM 2112 N N . ARG A 1 277 ? 41.800 20.268 8.938 1.00 45.00 277 ARG A N 1
ATOM 2113 C CA . ARG A 1 277 ? 43.214 20.615 8.957 1.00 45.00 277 ARG A CA 1
ATOM 2114 C C . ARG A 1 277 ? 43.650 20.608 10.413 1.00 45.00 277 ARG A C 1
ATOM 2116 O O . ARG A 1 277 ? 43.361 21.537 11.161 1.00 45.00 277 ARG A O 1
ATOM 2123 N N . LYS A 1 278 ? 44.365 19.554 10.794 1.00 43.00 278 LYS A N 1
ATOM 2124 C CA . LYS A 1 278 ? 45.156 19.520 12.022 1.00 43.00 278 LYS A CA 1
ATOM 2125 C C . LYS A 1 278 ? 46.066 20.763 12.037 1.00 43.00 278 LYS A C 1
ATOM 2127 O O . LYS A 1 278 ? 46.754 20.987 11.036 1.00 43.00 278 LYS A O 1
ATOM 2132 N N . PRO A 1 279 ? 46.074 21.586 13.100 1.00 43.59 279 PRO A N 1
ATOM 2133 C CA . PRO A 1 279 ? 47.016 22.692 13.184 1.00 43.59 279 PRO A CA 1
ATOM 2134 C C . PRO A 1 279 ? 48.445 22.133 13.186 1.00 43.59 279 PRO A C 1
ATOM 2136 O O . PRO A 1 279 ? 48.728 21.125 13.840 1.00 43.59 279 PRO A O 1
ATOM 2139 N N . ALA A 1 280 ? 49.304 22.752 12.376 1.00 55.44 280 ALA A N 1
ATOM 2140 C CA . ALA A 1 280 ? 50.729 22.448 12.301 1.00 55.44 280 ALA A CA 1
ATOM 2141 C C . ALA A 1 280 ? 51.412 22.723 13.661 1.00 55.44 280 ALA A C 1
ATOM 2143 O O . ALA A 1 280 ? 50.897 23.555 14.412 1.00 55.44 280 ALA A O 1
ATOM 2144 N N . PRO A 1 281 ? 52.508 22.005 13.981 1.00 64.88 281 PRO A N 1
ATOM 2145 C CA . PRO A 1 281 ? 53.216 22.132 15.256 1.00 64.88 281 PRO A CA 1
ATOM 2146 C C . PRO A 1 281 ? 53.809 23.525 15.487 1.00 64.88 281 PRO A C 1
ATOM 2148 O O . PRO A 1 281 ? 54.187 24.183 14.490 1.00 64.88 281 PRO A O 1
#

Foldseek 3Di:
DDDDDDDDDDDDDDDDDDDDDDDDDDDDDPDPPPPPPPDDPDWDWDQDPVRDTDTDDDLVRLLVLLQVLCVVLVQCAALQQLAGPLVCSVCPSLVEAEALQDADDPQFQKKWFLAVVIYIYGHVVLVCLQPPPPRDLASVQVNLLSSQLNSQCSSPPSVVPDNVCVPPPPPGPMDTDRPDPDDDDPPDVSSVSSNSNSLSNLQNLVSNVVNLVVLCPVVPDDDDPDECPDPSNVSSLVSSSVSSSHDSVSSQVSCVVNRNHDPPDPPDPVVPDPPPPDDDD

Nearest PDB structures (foldseek):
  7axf-assembly1_A  TM=1.491E-01  e=1.664E+00  Homo sapiens